Protein AF-A0A257QSP5-F1 (afdb_monomer_lite)

Radius of gyration: 45.33 Å; chains: 1; bounding box: 111×50×135 Å

Foldseek 3Di:
DDDDPPDPDDDDDDDDDDDDDDDDDDDDDPDDPPPPPPVNVVVVVVVVVVCVVPPPPDDDDDDDDDDDDDDDDDDDDDPPVVVVVVVVVVVVVVVVVVVVVVVVVVVVVVVVVVVVVVVVVVVVVVVVCCLQQVPDDPVQVVLQVVLQVVLQVLQVLQVGHQDDDDRSDGSQNSLLVSLLVLQCLDPVRVPPDLVVDDDVRSVVVSVNSSVSSNVSSLDLVSHDQLDWHWDWDADPNDTDTDIRHDPCNVCVVVDDDPDDDDDPPPPPDD

Structure (mmCIF, N/CA/C/O backbone):
data_AF-A0A257QSP5-F1
#
_entry.id   AF-A0A257QSP5-F1
#
loop_
_atom_site.group_PDB
_atom_site.id
_atom_site.type_symbol
_atom_site.label_atom_id
_atom_site.label_alt_id
_atom_site.label_comp_id
_atom_site.label_asym_id
_atom_site.label_entity_id
_atom_site.label_seq_id
_atom_site.pdbx_PDB_ins_code
_atom_site.Cartn_x
_atom_site.Cartn_y
_atom_site.Cartn_z
_atom_site.occupancy
_atom_site.B_iso_or_equiv
_atom_site.auth_seq_id
_atom_site.auth_comp_id
_atom_site.auth_asym_id
_atom_site.auth_atom_id
_atom_site.pdbx_PDB_model_num
ATOM 1 N N . MET A 1 1 ? -55.173 1.501 -3.322 1.00 44.84 1 MET A N 1
ATOM 2 C CA . MET A 1 1 ? -55.398 1.593 -4.779 1.00 44.84 1 MET A CA 1
ATOM 3 C C . MET A 1 1 ? -54.564 2.748 -5.291 1.00 44.84 1 MET A C 1
ATOM 5 O O . MET A 1 1 ? -54.748 3.829 -4.753 1.00 44.84 1 MET A O 1
ATOM 9 N N . SER A 1 2 ? -53.662 2.445 -6.238 1.00 45.94 2 SER A N 1
ATOM 10 C CA . SER A 1 2 ? -52.684 3.314 -6.931 1.00 45.94 2 SER A CA 1
ATOM 11 C C . SER A 1 2 ? -51.755 4.103 -6.000 1.00 45.94 2 SER A C 1
ATOM 13 O O . SER A 1 2 ? -52.211 4.913 -5.215 1.00 45.94 2 SER A O 1
ATOM 15 N N . GLU A 1 3 ? -50.437 3.922 -5.988 1.00 44.62 3 GLU A N 1
ATOM 16 C CA . GLU A 1 3 ? -49.542 4.062 -7.141 1.00 44.62 3 GLU A CA 1
ATOM 17 C C . GLU A 1 3 ? -48.138 3.552 -6.746 1.00 44.62 3 GLU A C 1
ATOM 19 O O . GLU A 1 3 ? -47.169 4.297 -6.722 1.00 44.62 3 GLU A O 1
ATOM 24 N N . VAL A 1 4 ? -48.039 2.285 -6.325 1.00 46.19 4 VAL A N 1
ATOM 25 C CA . VAL A 1 4 ? -46.748 1.634 -5.987 1.00 46.19 4 VAL A CA 1
ATOM 26 C C . VAL A 1 4 ? -46.655 0.207 -6.556 1.00 46.19 4 VAL A C 1
ATOM 28 O O . VAL A 1 4 ? -45.689 -0.507 -6.326 1.00 46.19 4 VAL A O 1
ATOM 31 N N . ASP A 1 5 ? -47.641 -0.195 -7.360 1.00 44.16 5 ASP A N 1
ATOM 32 C CA . ASP A 1 5 ? -47.861 -1.582 -7.805 1.00 44.16 5 ASP A CA 1
ATOM 33 C C . ASP A 1 5 ? -47.503 -1.791 -9.292 1.00 44.16 5 ASP A C 1
ATOM 35 O O . ASP A 1 5 ? -48.174 -2.513 -10.024 1.00 44.16 5 ASP A O 1
ATOM 39 N N . LYS A 1 6 ? -46.479 -1.080 -9.787 1.00 49.75 6 LYS A N 1
ATOM 40 C CA . LYS A 1 6 ? -46.056 -1.142 -11.203 1.00 49.75 6 LYS A CA 1
ATOM 41 C C . LYS A 1 6 ? -44.546 -1.225 -11.445 1.00 49.75 6 LYS A C 1
ATOM 43 O O . LYS A 1 6 ? -44.097 -0.922 -12.545 1.00 49.75 6 LYS A O 1
ATOM 48 N N . MET A 1 7 ? -43.745 -1.643 -10.466 1.00 39.72 7 MET A N 1
ATOM 49 C CA . MET A 1 7 ? -42.286 -1.714 -10.666 1.00 39.72 7 MET A CA 1
ATOM 50 C C . MET A 1 7 ? -41.586 -2.916 -10.018 1.00 39.72 7 MET A C 1
ATOM 52 O O . MET A 1 7 ? -40.376 -2.890 -9.820 1.00 39.72 7 MET A O 1
ATOM 56 N N . LEU A 1 8 ? -42.326 -3.990 -9.740 1.00 41.03 8 LEU A N 1
ATOM 57 C CA . LEU A 1 8 ? -41.800 -5.246 -9.198 1.00 41.03 8 LEU A CA 1
ATOM 58 C C . LEU A 1 8 ? -42.355 -6.435 -9.994 1.00 41.03 8 LEU A C 1
ATOM 60 O O . LEU A 1 8 ? -43.099 -7.237 -9.463 1.00 41.03 8 LEU A O 1
ATOM 64 N N . ASP A 1 9 ? -41.995 -6.514 -11.276 1.00 41.94 9 ASP A N 1
ATOM 65 C CA . ASP A 1 9 ? -42.166 -7.705 -12.123 1.00 41.94 9 ASP A CA 1
ATOM 66 C C . ASP A 1 9 ? -41.053 -7.719 -13.184 1.00 41.94 9 ASP A C 1
ATOM 68 O O . ASP A 1 9 ? -41.279 -7.443 -14.361 1.00 41.94 9 ASP A O 1
ATOM 72 N N . ALA A 1 10 ? -39.811 -7.955 -12.757 1.00 39.19 10 ALA A N 1
ATOM 73 C CA . ALA A 1 10 ? -38.705 -8.246 -13.672 1.00 39.19 10 ALA A CA 1
ATOM 74 C C . ALA A 1 10 ? -37.530 -8.925 -12.951 1.00 39.19 10 ALA A C 1
ATOM 76 O O . ALA A 1 10 ? -36.398 -8.464 -13.038 1.00 39.19 10 ALA A O 1
ATOM 77 N N . GLU A 1 11 ? -37.777 -10.039 -12.264 1.00 40.28 11 GLU A N 1
ATOM 78 C CA . GLU A 1 11 ? -36.728 -11.037 -12.046 1.00 40.28 11 GLU A CA 1
ATOM 79 C C . GLU A 1 11 ? -37.284 -12.443 -12.299 1.00 40.28 11 GLU A C 1
ATOM 81 O O . GLU A 1 11 ? -38.390 -12.781 -11.888 1.00 40.28 11 GLU A O 1
ATOM 86 N N . THR A 1 12 ? -36.455 -13.266 -12.946 1.00 35.44 12 THR A N 1
ATOM 87 C CA . THR A 1 12 ? -36.498 -14.739 -13.023 1.00 35.44 12 THR A CA 1
ATOM 88 C C . THR A 1 12 ? -37.471 -15.431 -13.991 1.00 35.44 12 THR A C 1
ATOM 90 O O . THR A 1 12 ? -38.473 -16.003 -13.591 1.00 35.44 12 THR A O 1
ATOM 93 N N . THR A 1 13 ? -37.039 -15.560 -15.254 1.00 32.28 13 THR A N 1
ATOM 94 C CA . THR A 1 13 ? -37.154 -16.819 -16.028 1.00 32.28 13 THR A CA 1
ATOM 95 C C . THR A 1 13 ? -36.121 -16.830 -17.156 1.00 32.28 13 THR A C 1
ATOM 97 O O . THR A 1 13 ? -36.316 -16.151 -18.158 1.00 32.28 13 THR A O 1
ATOM 100 N N . ALA A 1 14 ? -35.031 -17.582 -16.984 1.00 34.91 14 ALA A N 1
ATOM 101 C CA . ALA A 1 14 ? -34.292 -18.280 -18.045 1.00 34.91 14 ALA A CA 1
ATOM 102 C C . ALA A 1 14 ? -33.160 -19.083 -17.386 1.00 34.91 14 ALA A C 1
ATOM 104 O O . ALA A 1 14 ? -32.023 -18.632 -17.263 1.00 34.91 14 ALA A O 1
ATOM 105 N N . ASP A 1 15 ? -33.541 -20.255 -16.891 1.00 29.50 15 ASP A N 1
ATOM 106 C CA . ASP A 1 15 ? -32.649 -21.334 -16.494 1.00 29.50 15 ASP A CA 1
ATOM 107 C C . ASP A 1 15 ? -32.291 -22.191 -17.728 1.00 29.50 15 ASP A C 1
ATOM 109 O O . ASP A 1 15 ? -33.066 -22.273 -18.679 1.00 29.50 15 ASP A O 1
ATOM 113 N N . SER A 1 16 ? -31.097 -22.780 -17.671 1.00 28.83 16 SER A N 1
ATOM 114 C CA . SER A 1 16 ? -30.618 -24.005 -18.331 1.00 28.83 16 SER A CA 1
ATOM 115 C C . SER A 1 16 ? -31.111 -24.409 -19.742 1.00 28.83 16 SER A C 1
ATOM 117 O O . SER A 1 16 ? -32.187 -24.965 -19.919 1.00 28.83 16 SER A O 1
ATOM 119 N N . ALA A 1 17 ? -30.214 -24.272 -20.731 1.00 30.75 17 ALA A N 1
ATOM 120 C CA . ALA A 1 17 ? -29.949 -25.168 -21.883 1.00 30.75 17 ALA A CA 1
ATOM 121 C C . ALA A 1 17 ? -29.012 -24.383 -22.833 1.00 30.75 17 ALA A C 1
ATOM 123 O O . ALA A 1 17 ? -29.297 -23.238 -23.148 1.00 30.75 17 ALA A O 1
ATOM 124 N N . VAL A 1 18 ? -27.839 -24.830 -23.278 1.00 34.69 18 VAL A N 1
ATOM 125 C CA . VAL A 1 18 ? -27.535 -26.028 -24.063 1.00 34.69 18 VAL A CA 1
ATOM 126 C C . VAL A 1 18 ? -26.015 -26.225 -23.990 1.00 34.69 18 VAL A C 1
ATOM 128 O O . VAL A 1 18 ? -25.252 -25.292 -24.239 1.00 34.69 18 VAL A O 1
ATOM 131 N N . GLY A 1 19 ? -25.583 -27.432 -23.631 1.00 27.97 19 GLY A N 1
ATOM 132 C CA . GLY A 1 19 ? -24.242 -27.911 -23.942 1.00 27.97 19 GLY A CA 1
ATOM 133 C C . GLY A 1 19 ? -24.179 -28.482 -25.359 1.00 27.97 19 GLY A C 1
ATOM 134 O O . GLY A 1 19 ? -25.204 -28.816 -25.941 1.00 27.97 19 GLY A O 1
ATOM 135 N N . ASP A 1 20 ? -22.950 -28.664 -25.830 1.00 29.05 20 ASP A N 1
ATOM 136 C CA . ASP A 1 20 ? -22.569 -29.519 -26.959 1.00 29.05 20 ASP A CA 1
ATOM 137 C C . ASP A 1 20 ? -22.914 -29.032 -28.382 1.00 29.05 20 ASP A C 1
ATOM 139 O O . ASP A 1 20 ? -23.986 -29.263 -28.933 1.00 29.05 20 ASP A O 1
ATOM 143 N N . ALA A 1 21 ? -21.915 -28.415 -29.014 1.00 34.47 21 ALA A N 1
ATOM 144 C CA . ALA A 1 21 ? -21.647 -28.500 -30.449 1.00 34.47 21 ALA A CA 1
ATOM 145 C C . ALA A 1 21 ? -20.133 -28.256 -30.597 1.00 34.47 21 ALA A C 1
ATOM 147 O O . ALA A 1 21 ? -19.648 -27.154 -30.358 1.00 34.47 21 ALA A O 1
ATOM 148 N N . ALA A 1 22 ? -19.318 -29.308 -30.626 1.00 30.19 22 ALA A N 1
ATOM 149 C CA . ALA A 1 22 ? -19.010 -30.099 -31.815 1.00 30.19 22 ALA A CA 1
ATOM 150 C C . ALA A 1 22 ? -18.284 -29.285 -32.899 1.00 30.19 22 ALA A C 1
ATOM 152 O O . ALA A 1 22 ? -18.667 -28.174 -33.250 1.00 30.19 22 ALA A O 1
ATOM 153 N N . CYS A 1 23 ? -17.201 -29.891 -33.384 1.00 28.64 23 CYS A N 1
ATOM 154 C CA . CYS A 1 23 ? -16.381 -29.465 -34.507 1.00 28.64 23 CYS A CA 1
ATOM 155 C C . CYS A 1 23 ? -17.191 -29.115 -35.769 1.00 28.64 23 CYS A C 1
ATOM 157 O O . CYS A 1 23 ? -18.263 -29.671 -35.999 1.00 28.64 23 CYS A O 1
ATOM 159 N N . ASP A 1 24 ? -16.524 -28.321 -36.615 1.00 33.47 24 ASP A N 1
ATOM 160 C CA . ASP A 1 24 ? -16.719 -28.125 -38.061 1.00 33.47 24 ASP A CA 1
ATOM 161 C C . ASP A 1 24 ? -17.785 -27.113 -38.537 1.00 33.47 24 ASP A C 1
ATOM 163 O O . ASP A 1 24 ? -18.845 -26.993 -37.926 1.00 33.47 24 ASP A O 1
ATOM 167 N N . PRO A 1 25 ? -17.510 -26.340 -39.621 1.00 37.09 25 PRO A N 1
ATOM 168 C CA . PRO A 1 25 ? -16.732 -26.771 -40.784 1.00 37.09 25 PRO A CA 1
ATOM 169 C C . PRO A 1 25 ? -15.553 -25.868 -41.194 1.00 37.09 25 PRO A C 1
ATOM 171 O O . PRO A 1 25 ? -15.628 -24.639 -41.262 1.00 37.09 25 PRO A O 1
ATOM 174 N N . MET A 1 26 ? -14.461 -26.546 -41.546 1.00 41.31 26 MET A N 1
ATOM 175 C CA . MET A 1 26 ? -13.526 -26.173 -42.611 1.00 41.31 26 MET A CA 1
ATOM 176 C C . MET A 1 26 ? -14.281 -25.562 -43.824 1.00 41.31 26 MET A C 1
ATOM 178 O O . MET A 1 26 ? -15.358 -26.031 -44.162 1.00 41.31 26 MET A O 1
ATOM 182 N N . GLU A 1 27 ? -13.699 -24.549 -44.482 1.00 47.50 27 GLU A N 1
ATOM 183 C CA . GLU A 1 27 ? -14.221 -23.780 -45.643 1.00 47.50 27 GLU A CA 1
ATOM 184 C C . GLU A 1 27 ? -15.057 -22.518 -45.348 1.00 47.50 27 GLU A C 1
ATOM 186 O O . GLU A 1 27 ? -16.286 -22.520 -45.370 1.00 47.50 27 GLU A O 1
ATOM 191 N N . LYS A 1 28 ? -14.351 -21.384 -45.199 1.00 38.53 28 LYS A N 1
ATOM 192 C CA . LYS A 1 28 ? -14.534 -20.148 -46.007 1.00 38.53 28 LYS A CA 1
ATOM 193 C C . LYS A 1 28 ? -13.658 -19.006 -45.474 1.00 38.53 28 LYS A C 1
ATOM 195 O O . LYS A 1 28 ? -14.127 -18.061 -44.848 1.00 38.53 28 LYS A O 1
ATOM 200 N N . ARG A 1 29 ? -12.358 -19.092 -45.757 1.00 34.66 29 ARG A N 1
ATOM 201 C CA . ARG A 1 29 ? -11.447 -17.941 -45.908 1.00 34.66 29 ARG A CA 1
ATOM 202 C C . ARG A 1 29 ? -10.483 -18.241 -47.058 1.00 34.66 29 ARG A C 1
ATOM 204 O O . ARG A 1 29 ? -9.279 -18.303 -46.870 1.00 34.66 29 ARG A O 1
ATOM 211 N N . ALA A 1 30 ? -11.044 -18.497 -48.236 1.00 42.34 30 ALA A N 1
ATOM 212 C CA . ALA A 1 30 ? -10.323 -18.406 -49.498 1.00 42.34 30 ALA A CA 1
ATOM 213 C C . ALA A 1 30 ? -10.685 -17.042 -50.094 1.00 42.34 30 ALA A C 1
ATOM 215 O O . ALA A 1 30 ? -11.730 -16.907 -50.715 1.00 42.34 30 ALA A O 1
ATOM 216 N N . ASP A 1 31 ? -9.919 -16.029 -49.694 1.00 43.72 31 ASP A N 1
ATOM 217 C CA . ASP A 1 31 ? -9.685 -14.765 -50.408 1.00 43.72 31 ASP A CA 1
ATOM 218 C C . ASP A 1 31 ? -8.789 -13.899 -49.511 1.00 43.72 31 ASP A C 1
ATOM 220 O O . ASP A 1 31 ? -9.173 -12.880 -48.936 1.00 43.72 31 ASP A O 1
ATOM 224 N N . GLN A 1 32 ? -7.563 -14.374 -49.318 1.00 37.81 32 GLN A N 1
ATOM 225 C CA . GLN A 1 32 ? -6.435 -13.495 -49.065 1.00 37.81 32 GLN A CA 1
ATOM 226 C C . GLN A 1 32 ? -5.506 -13.748 -50.238 1.00 37.81 32 GLN A C 1
ATOM 228 O O . GLN A 1 32 ? -4.968 -14.843 -50.356 1.00 37.81 32 GLN A O 1
ATOM 233 N N . ASN A 1 33 ? -5.403 -12.769 -51.140 1.00 45.12 33 ASN A N 1
ATOM 234 C CA . ASN A 1 33 ? -4.337 -12.719 -52.128 1.00 45.12 33 ASN A CA 1
ATOM 235 C C . ASN A 1 33 ? -3.027 -13.026 -51.401 1.00 45.12 33 ASN A C 1
ATOM 237 O O . ASN A 1 33 ? -2.560 -12.221 -50.592 1.00 45.12 33 ASN A O 1
ATOM 241 N N . GLU A 1 34 ? -2.468 -14.203 -51.668 1.00 49.66 34 GLU A N 1
ATOM 242 C CA . GLU A 1 34 ? -1.106 -14.571 -51.311 1.00 49.66 34 GLU A CA 1
ATOM 243 C C . GLU A 1 34 ? -0.169 -13.736 -52.189 1.00 49.66 34 GLU A C 1
ATOM 245 O O . GLU A 1 34 ? 0.445 -14.208 -53.143 1.00 49.66 34 GLU A O 1
ATOM 250 N N . GLU A 1 35 ? -0.101 -12.437 -51.897 1.00 56.19 35 GLU A N 1
ATOM 251 C CA . GLU A 1 35 ? 1.002 -11.605 -52.341 1.00 56.19 35 GLU A CA 1
ATOM 252 C C . GLU A 1 35 ? 2.244 -12.146 -51.641 1.00 56.19 35 GLU A C 1
ATOM 254 O O . GLU A 1 35 ? 2.475 -11.918 -50.450 1.00 56.19 35 GLU A O 1
ATOM 259 N N . MET A 1 36 ? 3.017 -12.927 -52.396 1.00 50.56 36 MET A N 1
ATOM 260 C CA . MET A 1 36 ? 4.375 -13.313 -52.044 1.00 50.56 36 MET A CA 1
ATOM 261 C C . MET A 1 36 ? 5.075 -12.083 -51.454 1.00 50.56 36 MET A C 1
ATOM 263 O O . MET A 1 36 ? 5.133 -11.039 -52.113 1.00 50.56 36 MET A O 1
ATOM 267 N N . PRO A 1 37 ? 5.564 -12.146 -50.202 1.00 69.56 37 PRO A N 1
ATOM 268 C CA . PRO A 1 37 ? 6.117 -10.971 -49.557 1.00 69.56 37 PRO A CA 1
ATOM 269 C C . PRO A 1 37 ? 7.282 -10.455 -50.405 1.00 69.56 37 PRO A C 1
ATOM 271 O O . PRO A 1 37 ? 8.070 -11.243 -50.917 1.00 69.56 37 PRO A O 1
ATOM 274 N N . VAL A 1 38 ? 7.396 -9.135 -50.561 1.00 68.75 38 VAL A N 1
ATOM 275 C CA . VAL A 1 38 ? 8.302 -8.465 -51.524 1.00 68.75 38 VAL A CA 1
ATOM 276 C C . VAL A 1 38 ? 9.754 -8.980 -51.469 1.00 68.75 38 VAL A C 1
ATOM 278 O O . VAL A 1 38 ? 10.466 -8.971 -52.470 1.00 68.75 38 VAL A O 1
ATOM 281 N N . TRP A 1 39 ? 10.196 -9.483 -50.312 1.00 72.94 39 TRP A N 1
ATOM 282 C CA . TRP A 1 39 ? 11.516 -10.091 -50.139 1.00 72.94 39 TRP A CA 1
ATOM 283 C C . TRP A 1 39 ? 11.664 -11.483 -50.795 1.00 72.94 39 TRP A C 1
ATOM 285 O O . TRP A 1 39 ? 12.754 -11.809 -51.259 1.00 72.94 39 TRP A O 1
ATOM 295 N N . ALA A 1 40 ? 10.595 -12.280 -50.877 1.00 63.69 40 ALA A N 1
ATOM 296 C CA . ALA A 1 40 ? 10.559 -13.571 -51.570 1.00 63.69 40 ALA A CA 1
ATOM 297 C C . ALA A 1 40 ? 10.542 -13.390 -53.098 1.00 63.69 40 ALA A C 1
ATOM 299 O O . ALA A 1 40 ? 11.243 -14.100 -53.818 1.00 63.69 40 ALA A O 1
ATOM 300 N N . ASP A 1 41 ? 9.829 -12.373 -53.587 1.00 67.31 41 ASP A N 1
ATOM 301 C CA . ASP A 1 41 ? 9.785 -12.027 -55.012 1.00 67.31 41 ASP A CA 1
ATOM 302 C C . ASP A 1 41 ? 11.141 -11.489 -55.516 1.00 67.31 41 ASP A C 1
ATOM 304 O O . ASP A 1 41 ? 11.612 -11.817 -56.609 1.00 67.31 41 ASP A O 1
ATOM 308 N N . ALA A 1 42 ? 11.842 -10.731 -54.666 1.00 69.88 42 ALA A N 1
ATOM 309 C CA . ALA A 1 42 ? 13.215 -10.295 -54.919 1.00 69.88 42 ALA A CA 1
ATOM 310 C C . ALA A 1 42 ? 14.232 -11.456 -54.916 1.00 69.88 42 ALA A C 1
ATOM 312 O O . ALA A 1 42 ? 15.257 -11.377 -55.596 1.00 69.88 42 ALA A O 1
ATOM 313 N N . MET A 1 43 ? 13.966 -12.535 -54.171 1.00 65.38 43 MET A N 1
ATOM 314 C CA . MET A 1 43 ? 14.836 -13.712 -54.111 1.00 65.38 43 MET A CA 1
ATOM 315 C C . MET A 1 43 ? 14.685 -14.604 -55.350 1.00 65.38 43 MET A C 1
ATOM 317 O O . MET A 1 43 ? 15.699 -15.012 -55.915 1.00 65.38 43 MET A O 1
ATOM 321 N N . MET A 1 44 ? 13.457 -14.837 -55.827 1.00 74.81 44 MET A N 1
ATOM 322 C CA . MET A 1 44 ? 13.223 -15.601 -57.064 1.00 74.81 44 MET A CA 1
ATOM 323 C C . MET A 1 44 ? 13.816 -14.901 -58.292 1.00 74.81 44 MET A C 1
ATOM 325 O O . MET A 1 44 ? 14.540 -15.530 -59.055 1.00 74.81 44 MET A O 1
ATOM 329 N N . LYS A 1 45 ? 13.667 -13.573 -58.410 1.00 75.88 45 LYS A N 1
ATOM 330 C CA . LYS A 1 45 ? 14.292 -12.801 -59.503 1.00 75.88 45 LYS A CA 1
ATOM 331 C C . LYS A 1 45 ? 15.822 -12.886 -59.521 1.00 75.88 45 LYS A C 1
ATOM 333 O O . LYS A 1 45 ? 16.430 -12.816 -60.587 1.00 75.88 45 LYS A O 1
ATOM 338 N N . ARG A 1 46 ? 16.463 -13.038 -58.355 1.00 73.31 46 ARG A N 1
ATOM 339 C CA . ARG A 1 46 ? 17.918 -13.242 -58.261 1.00 73.31 46 ARG A CA 1
ATOM 340 C C . ARG A 1 46 ? 18.336 -14.656 -58.665 1.00 73.31 46 ARG A C 1
ATOM 342 O O . ARG A 1 46 ? 19.402 -14.795 -59.260 1.00 73.31 46 ARG A O 1
ATOM 349 N N . MET A 1 47 ? 17.519 -15.674 -58.382 1.00 71.50 47 MET A N 1
ATOM 350 C CA . MET A 1 47 ? 17.766 -17.035 -58.871 1.00 71.50 47 MET A CA 1
ATOM 351 C C . MET A 1 47 ? 17.570 -17.143 -60.384 1.00 71.50 47 MET A C 1
ATOM 353 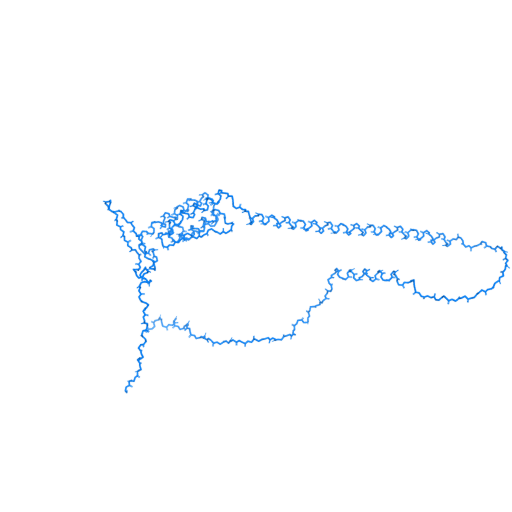O O . MET A 1 47 ? 18.466 -17.655 -61.046 1.00 71.50 47 MET A O 1
ATOM 357 N N . ASP A 1 48 ? 16.501 -16.568 -60.941 1.00 69.12 48 ASP A N 1
ATOM 358 C CA . ASP A 1 48 ? 16.257 -16.577 -62.393 1.00 69.12 48 ASP A CA 1
ATOM 359 C C . ASP A 1 48 ? 17.392 -15.886 -63.168 1.00 69.12 48 ASP A C 1
ATOM 361 O O . ASP A 1 48 ? 17.877 -16.382 -64.186 1.00 69.12 48 ASP A O 1
ATOM 365 N N . ALA A 1 49 ? 17.890 -14.755 -62.655 1.00 68.50 49 ALA A N 1
ATOM 366 C CA . ALA A 1 49 ? 19.019 -14.044 -63.256 1.00 68.50 49 ALA A CA 1
ATOM 367 C C . ALA A 1 49 ? 20.350 -14.812 -63.148 1.00 68.50 49 ALA A C 1
ATOM 369 O O . ALA A 1 49 ? 21.253 -14.596 -63.961 1.00 68.50 49 ALA A O 1
ATOM 370 N N . MET A 1 50 ? 20.489 -15.689 -62.150 1.00 62.44 50 MET A N 1
ATOM 371 C CA . MET A 1 50 ? 21.654 -16.556 -61.987 1.00 62.44 50 MET A CA 1
ATOM 372 C C . MET A 1 50 ? 21.562 -17.778 -62.911 1.00 62.44 50 MET A C 1
ATOM 374 O O . MET A 1 50 ? 22.538 -18.095 -63.585 1.00 62.44 50 MET A O 1
ATOM 378 N N . GLU A 1 51 ? 20.395 -18.413 -63.024 1.00 51.31 51 GLU A N 1
ATOM 379 C CA . GLU A 1 51 ? 20.165 -19.576 -63.892 1.00 51.31 51 GLU A CA 1
ATOM 380 C C . GLU A 1 51 ? 20.340 -19.228 -65.380 1.00 51.31 51 GLU A C 1
ATOM 382 O O . GLU A 1 51 ? 21.029 -19.942 -66.114 1.00 51.31 51 GLU A O 1
ATOM 387 N N . ALA A 1 52 ? 19.881 -18.043 -65.797 1.00 65.06 52 ALA A N 1
ATOM 388 C CA . ALA A 1 52 ? 20.122 -17.514 -67.141 1.00 65.06 52 ALA A CA 1
ATOM 389 C C . ALA A 1 52 ? 21.617 -17.300 -67.469 1.00 65.06 52 ALA A C 1
ATOM 391 O O . ALA A 1 52 ? 21.995 -17.282 -68.639 1.00 65.06 52 ALA A O 1
ATOM 392 N N . ARG A 1 53 ? 22.490 -17.151 -66.461 1.00 56.28 53 ARG A N 1
ATOM 393 C CA . ARG A 1 53 ? 23.942 -16.972 -66.656 1.00 56.28 53 ARG A CA 1
ATOM 394 C C . ARG A 1 53 ? 24.729 -18.282 -66.698 1.00 56.28 53 ARG A C 1
ATOM 396 O O . ARG A 1 53 ? 25.848 -18.277 -67.207 1.00 56.28 53 ARG A O 1
ATOM 403 N N . PHE A 1 54 ? 24.167 -19.385 -66.207 1.00 46.25 54 PHE A N 1
ATOM 404 C CA . PHE A 1 54 ? 24.818 -20.702 -66.206 1.00 46.25 54 PHE A CA 1
ATOM 405 C C . PHE A 1 54 ? 24.259 -21.673 -67.267 1.00 46.25 54 PHE A C 1
ATOM 407 O O . PHE A 1 54 ? 24.896 -22.690 -67.534 1.00 46.25 54 PHE A O 1
ATOM 414 N N . GLY A 1 55 ? 23.127 -21.355 -67.910 1.00 46.38 55 GLY A N 1
ATOM 415 C CA . GLY A 1 55 ? 22.453 -22.230 -68.882 1.00 46.38 55 GLY A CA 1
ATOM 416 C C . GLY A 1 55 ? 22.961 -22.217 -70.337 1.00 46.38 55 GLY A C 1
ATOM 417 O O . GLY A 1 55 ? 22.581 -23.101 -71.095 1.00 46.38 55 GLY A O 1
ATOM 418 N N . ASP A 1 56 ? 23.824 -21.278 -70.750 1.00 44.22 56 ASP A N 1
ATOM 419 C CA . ASP A 1 56 ? 24.163 -21.055 -72.180 1.00 44.22 56 ASP A CA 1
ATOM 420 C C . ASP A 1 56 ? 25.528 -21.633 -72.636 1.00 44.22 56 ASP A C 1
ATOM 422 O O . ASP A 1 56 ? 26.064 -21.291 -73.686 1.00 44.22 56 ASP A O 1
ATOM 426 N N . LYS A 1 57 ? 26.145 -22.531 -71.854 1.00 39.16 57 LYS A N 1
ATOM 427 C CA . LYS A 1 57 ? 27.397 -23.222 -72.243 1.00 39.16 57 LYS A CA 1
ATOM 428 C C . LYS A 1 57 ? 27.323 -24.731 -72.047 1.00 39.16 57 LYS A C 1
ATOM 430 O O . LYS A 1 57 ? 28.144 -25.328 -71.356 1.00 39.16 57 LYS A O 1
ATOM 435 N N . GLY A 1 58 ? 26.353 -25.364 -72.691 1.00 39.84 58 GLY A N 1
ATOM 436 C CA . GLY A 1 58 ? 26.279 -26.817 -72.708 1.00 39.84 58 GLY A CA 1
ATOM 437 C C . GLY A 1 58 ? 25.231 -27.337 -73.672 1.00 39.84 58 GLY A C 1
ATOM 438 O O . GLY A 1 58 ? 24.132 -27.631 -73.225 1.00 39.84 58 GLY A O 1
ATOM 439 N N . ASN A 1 59 ? 25.589 -27.449 -74.961 1.00 34.25 59 ASN A N 1
ATOM 440 C CA . ASN A 1 59 ? 25.290 -28.586 -75.854 1.00 34.25 59 ASN A CA 1
ATOM 441 C C . ASN A 1 59 ? 25.258 -28.169 -77.345 1.00 34.25 59 ASN A C 1
ATOM 443 O O . ASN A 1 59 ? 24.224 -27.739 -77.847 1.00 34.25 59 ASN A O 1
ATOM 447 N N . ALA A 1 60 ? 26.372 -28.358 -78.063 1.00 29.84 60 ALA A N 1
ATOM 448 C CA . ALA A 1 60 ? 26.384 -28.562 -79.516 1.00 29.84 60 ALA A CA 1
ATOM 449 C C . ALA A 1 60 ? 27.664 -29.330 -79.923 1.00 29.84 60 ALA A C 1
ATOM 451 O O . ALA A 1 60 ? 28.775 -28.859 -79.692 1.00 29.84 60 ALA A O 1
ATOM 452 N N . ALA A 1 61 ? 27.450 -30.540 -80.454 1.00 27.91 61 ALA A N 1
ATOM 453 C CA . ALA A 1 61 ? 28.349 -31.559 -81.025 1.00 27.91 61 ALA A CA 1
ATOM 454 C C . ALA A 1 61 ? 29.651 -31.041 -81.680 1.00 27.91 61 ALA A C 1
ATOM 456 O O . ALA A 1 61 ? 29.649 -29.993 -82.310 1.00 27.91 61 ALA A O 1
ATOM 457 N N . ALA A 1 62 ? 30.825 -31.678 -81.566 1.00 31.61 62 ALA A N 1
ATOM 458 C CA . ALA A 1 62 ? 31.194 -33.067 -81.892 1.00 31.61 62 ALA A CA 1
ATOM 459 C C . ALA A 1 62 ? 30.888 -33.510 -83.340 1.00 31.61 62 ALA A C 1
ATOM 461 O O . ALA A 1 62 ? 29.960 -34.277 -83.545 1.00 31.61 62 ALA A O 1
ATOM 462 N N . GLU A 1 63 ? 31.711 -33.102 -84.315 1.00 28.41 63 GLU A N 1
ATOM 463 C CA . GLU A 1 63 ? 32.110 -33.938 -85.467 1.00 28.41 63 GLU A CA 1
ATOM 464 C C . GLU A 1 63 ? 33.283 -33.294 -86.234 1.00 28.41 63 GLU A C 1
ATOM 466 O O . GLU A 1 63 ? 33.273 -32.102 -86.534 1.00 28.41 63 GLU A O 1
ATOM 471 N N . ALA A 1 64 ? 34.316 -34.088 -86.526 1.00 29.34 64 ALA A N 1
ATOM 472 C CA . ALA A 1 64 ? 35.426 -33.750 -87.423 1.00 29.34 64 ALA A CA 1
ATOM 473 C C . ALA A 1 64 ? 35.182 -34.408 -88.795 1.00 29.34 64 ALA A C 1
ATOM 475 O O . ALA A 1 64 ? 34.518 -35.445 -88.851 1.00 29.34 64 ALA A O 1
ATOM 476 N N . PRO A 1 65 ? 35.782 -33.898 -89.887 1.00 35.88 65 PRO A N 1
ATOM 477 C CA . PRO A 1 65 ? 36.990 -34.584 -90.354 1.00 35.88 65 PRO A CA 1
ATOM 478 C C . PRO A 1 65 ? 38.096 -33.667 -90.911 1.00 35.88 65 PRO A C 1
ATOM 480 O O . PRO A 1 65 ? 37.875 -32.557 -91.383 1.00 35.88 65 PRO A O 1
ATOM 483 N N . ALA A 1 66 ? 39.317 -34.202 -90.860 1.00 29.89 66 ALA A N 1
ATOM 484 C CA . ALA A 1 66 ? 40.537 -33.675 -91.463 1.00 29.89 66 ALA A CA 1
ATOM 485 C C . ALA A 1 66 ? 40.556 -33.819 -93.002 1.00 29.89 66 ALA A C 1
ATOM 487 O O . ALA A 1 66 ? 39.934 -34.745 -93.516 1.00 29.89 66 ALA A O 1
ATOM 488 N N . VAL A 1 67 ? 41.330 -32.970 -93.710 1.00 27.34 67 VAL A N 1
ATOM 489 C CA . VAL A 1 67 ? 42.501 -33.319 -94.571 1.00 27.34 67 VAL A CA 1
ATOM 490 C C . VAL A 1 67 ? 42.981 -32.099 -95.411 1.00 27.34 67 VAL A C 1
ATOM 492 O O . VAL A 1 67 ? 42.235 -31.570 -96.222 1.00 27.34 67 VAL A O 1
ATOM 495 N N . ALA A 1 68 ? 44.258 -31.730 -95.195 1.00 28.25 68 ALA A N 1
ATOM 496 C CA . ALA A 1 68 ? 45.314 -31.145 -96.060 1.00 28.25 68 ALA A CA 1
ATOM 497 C C . ALA A 1 68 ? 45.052 -30.026 -97.107 1.00 28.25 68 ALA A C 1
ATOM 499 O O . ALA A 1 68 ? 44.329 -30.240 -98.072 1.00 28.25 68 ALA A O 1
ATOM 500 N N . ALA A 1 69 ? 45.839 -28.933 -97.039 1.00 27.81 69 ALA A N 1
ATOM 501 C CA . ALA A 1 69 ? 46.918 -28.594 -98.000 1.00 27.81 69 ALA A CA 1
ATOM 502 C C . ALA A 1 69 ? 47.536 -27.192 -97.741 1.00 27.81 69 ALA A C 1
ATOM 504 O O . ALA A 1 69 ? 46.825 -26.223 -97.493 1.00 27.81 69 ALA A O 1
ATOM 505 N N . ASP A 1 70 ? 48.869 -27.121 -97.824 1.00 24.11 70 ASP A N 1
ATOM 506 C CA . ASP A 1 70 ? 49.747 -25.938 -97.787 1.00 24.11 70 ASP A CA 1
ATOM 507 C C . ASP A 1 70 ? 49.452 -24.883 -98.874 1.00 24.11 70 ASP A C 1
ATOM 509 O O . ASP A 1 70 ? 49.249 -25.244 -100.033 1.00 24.11 70 ASP A O 1
ATOM 513 N N . ALA A 1 71 ? 49.575 -23.592 -98.532 1.00 28.38 71 ALA A N 1
ATOM 514 C CA . ALA A 1 71 ? 50.553 -22.642 -99.107 1.00 28.38 71 ALA A CA 1
ATOM 515 C C . ALA A 1 71 ? 50.254 -21.181 -98.672 1.00 28.38 71 ALA A C 1
ATOM 517 O O . ALA A 1 71 ? 49.096 -20.845 -98.426 1.00 28.38 71 ALA A O 1
ATOM 518 N N . PRO A 1 72 ? 51.269 -20.295 -98.560 1.00 45.25 72 PRO A N 1
ATOM 519 C CA . PRO A 1 72 ? 51.178 -19.075 -97.762 1.00 45.25 72 PRO A CA 1
ATOM 520 C C . PRO A 1 72 ? 50.996 -17.771 -98.569 1.00 45.25 72 PRO A C 1
ATOM 522 O O . PRO A 1 72 ? 51.232 -17.710 -99.772 1.00 45.25 72 PRO A O 1
ATOM 525 N N . VAL A 1 73 ? 50.751 -16.707 -97.791 1.00 27.69 73 VAL A N 1
ATOM 526 C CA . VAL A 1 73 ? 50.985 -15.264 -98.020 1.00 27.69 73 VAL A CA 1
ATOM 527 C C . VAL A 1 73 ? 49.846 -14.403 -98.618 1.00 27.69 73 VAL A C 1
ATOM 529 O O . VAL A 1 73 ? 49.362 -14.631 -99.718 1.00 27.69 73 VAL A O 1
ATOM 532 N N . MET A 1 74 ? 49.599 -13.299 -97.889 1.00 27.06 74 MET A N 1
ATOM 533 C CA . MET A 1 74 ? 48.974 -12.009 -98.240 1.00 27.06 74 MET A CA 1
ATOM 534 C C . MET A 1 74 ? 47.440 -11.934 -98.267 1.00 27.06 74 MET A C 1
ATOM 536 O O . MET A 1 74 ? 46.815 -12.281 -99.256 1.00 27.06 74 MET A O 1
ATOM 540 N N . SER A 1 75 ? 46.845 -11.268 -97.274 1.00 31.11 75 SER A N 1
ATOM 541 C CA . SER A 1 75 ? 46.588 -9.821 -97.367 1.00 31.11 75 SER A CA 1
ATOM 542 C C . SER A 1 75 ? 45.978 -9.297 -96.068 1.00 31.11 75 SER A C 1
ATOM 544 O O . SER A 1 75 ? 45.079 -9.908 -95.502 1.00 31.11 75 SER A O 1
ATOM 546 N N . ALA A 1 76 ? 46.495 -8.160 -95.615 1.00 39.72 76 ALA A N 1
ATOM 547 C CA . ALA A 1 76 ? 45.956 -7.356 -94.535 1.00 39.72 76 ALA A CA 1
ATOM 548 C C . ALA A 1 76 ? 44.497 -6.965 -94.806 1.00 39.72 76 ALA A C 1
ATOM 550 O O . ALA A 1 76 ? 44.270 -6.301 -95.810 1.00 39.72 76 ALA A O 1
ATOM 551 N N . ASP A 1 77 ? 43.572 -7.373 -93.929 1.00 33.12 77 ASP A N 1
ATOM 552 C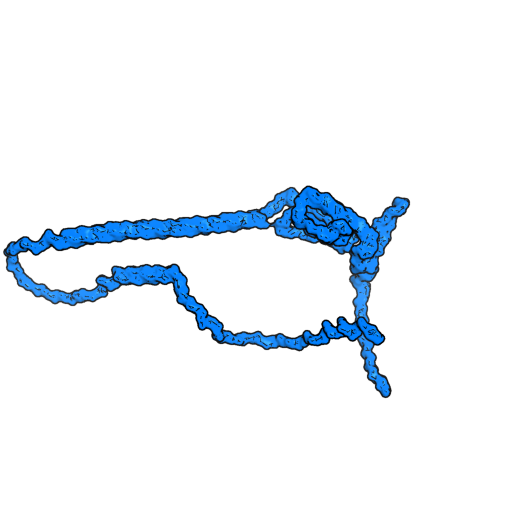 CA . ASP A 1 77 ? 42.385 -6.600 -93.514 1.00 33.12 77 ASP A CA 1
ATOM 553 C C . ASP A 1 77 ? 41.606 -7.376 -92.425 1.00 33.12 77 ASP A C 1
ATOM 555 O O . ASP A 1 77 ? 40.680 -8.123 -92.726 1.00 33.12 77 ASP A O 1
ATOM 559 N N . ALA A 1 78 ? 42.033 -7.317 -91.156 1.00 39.47 78 ALA A N 1
ATOM 560 C CA . ALA A 1 78 ? 41.274 -7.909 -90.033 1.00 39.47 78 ALA A CA 1
ATOM 561 C C . ALA A 1 78 ? 41.697 -7.368 -88.651 1.00 39.47 78 ALA A C 1
ATOM 563 O O . ALA A 1 78 ? 41.657 -8.087 -87.657 1.00 39.47 78 ALA A O 1
ATOM 564 N N . THR A 1 79 ? 42.158 -6.120 -88.555 1.00 42.66 79 THR A N 1
ATOM 565 C CA . THR A 1 79 ? 42.720 -5.577 -87.301 1.00 42.66 79 THR A CA 1
ATOM 566 C C . THR A 1 79 ? 42.029 -4.303 -86.833 1.00 42.66 79 THR A C 1
ATOM 568 O O . THR A 1 79 ? 42.691 -3.383 -86.367 1.00 42.66 79 THR A O 1
ATOM 571 N N . GLU A 1 80 ? 40.699 -4.253 -86.919 1.00 41.38 80 GLU A N 1
ATOM 572 C CA . GLU A 1 80 ? 39.906 -3.224 -86.223 1.00 41.38 80 GLU A CA 1
ATOM 573 C C . GLU A 1 80 ? 38.726 -3.787 -85.401 1.00 41.38 80 GLU A C 1
ATOM 575 O O . GLU A 1 80 ? 38.277 -3.122 -84.468 1.00 41.38 80 GLU A O 1
ATOM 580 N N . GLU A 1 81 ? 38.272 -5.031 -85.621 1.00 42.69 81 GLU A N 1
ATOM 581 C CA . GLU A 1 81 ? 37.181 -5.619 -84.814 1.00 42.69 81 GLU A CA 1
ATOM 582 C C . GLU A 1 81 ? 37.643 -6.355 -83.541 1.00 42.69 81 GLU A C 1
ATOM 584 O O . GLU A 1 81 ? 36.938 -6.310 -82.530 1.00 42.69 81 GLU A O 1
ATOM 589 N N . GLU A 1 82 ? 38.837 -6.957 -83.505 1.00 42.69 82 GLU A N 1
ATOM 590 C CA . GLU A 1 82 ? 39.302 -7.692 -82.310 1.00 42.69 82 GLU A CA 1
ATOM 591 C C . GLU A 1 82 ? 39.820 -6.775 -81.186 1.00 42.69 82 GLU A C 1
ATOM 593 O O . GLU A 1 82 ? 39.646 -7.081 -80.004 1.00 42.69 82 GLU A O 1
ATOM 598 N N . HIS A 1 83 ? 40.370 -5.600 -81.519 1.00 43.59 83 HIS A N 1
ATOM 599 C CA . HIS A 1 83 ? 40.776 -4.609 -80.512 1.00 43.59 83 HIS A CA 1
ATOM 600 C C . HIS A 1 83 ? 39.559 -3.912 -79.875 1.00 43.59 83 HIS A C 1
ATOM 602 O O . HIS A 1 83 ? 39.573 -3.578 -78.693 1.00 43.59 83 HIS A O 1
ATOM 608 N N . ASN A 1 84 ? 38.459 -3.775 -80.625 1.00 48.25 84 ASN A N 1
ATOM 609 C CA . ASN A 1 84 ? 37.204 -3.201 -80.136 1.00 48.25 84 ASN A CA 1
ATOM 610 C C . ASN A 1 84 ? 36.400 -4.207 -79.284 1.00 48.25 84 ASN A C 1
ATOM 612 O O . ASN A 1 84 ? 35.708 -3.825 -78.341 1.00 48.25 84 ASN A O 1
ATOM 616 N N . ALA A 1 85 ? 36.515 -5.510 -79.562 1.00 48.53 85 ALA A N 1
ATOM 617 C CA . ALA A 1 85 ? 35.913 -6.563 -78.742 1.00 48.53 85 ALA A CA 1
ATOM 618 C C . ALA A 1 85 ? 36.634 -6.750 -77.391 1.00 48.53 85 ALA A C 1
ATOM 620 O O . ALA A 1 85 ? 35.972 -6.898 -76.362 1.00 48.53 85 ALA A O 1
ATOM 621 N N . GLY A 1 86 ? 37.972 -6.687 -77.369 1.00 51.28 86 GLY A N 1
ATOM 622 C CA . GLY A 1 86 ? 38.774 -6.780 -76.142 1.00 51.28 86 GLY A CA 1
ATOM 623 C C . GLY A 1 86 ? 38.609 -5.577 -75.205 1.00 51.28 86 GLY A C 1
ATOM 624 O O . GLY A 1 86 ? 38.472 -5.753 -73.995 1.00 51.28 86 GLY A O 1
ATOM 625 N N . GLU A 1 87 ? 38.535 -4.362 -75.753 1.00 50.78 87 GLU A N 1
ATOM 626 C CA . GLU A 1 87 ? 38.341 -3.128 -74.979 1.00 50.78 87 GLU A CA 1
ATOM 627 C C . GLU A 1 87 ? 36.907 -3.009 -74.428 1.00 50.78 87 GLU A C 1
ATOM 629 O O . GLU A 1 87 ? 36.708 -2.620 -73.276 1.00 50.78 87 GLU A O 1
ATOM 634 N N . ARG A 1 88 ? 35.896 -3.471 -75.183 1.00 52.19 88 ARG A N 1
ATOM 635 C CA . ARG A 1 88 ? 34.513 -3.608 -74.684 1.00 52.19 88 ARG A CA 1
ATOM 636 C C . ARG A 1 88 ? 34.367 -4.706 -73.630 1.00 52.19 88 ARG A C 1
ATOM 638 O O . ARG A 1 88 ? 33.580 -4.536 -72.703 1.00 52.19 88 ARG A O 1
ATOM 645 N N . ALA A 1 89 ? 35.113 -5.808 -73.729 1.00 57.50 89 ALA A N 1
ATOM 646 C CA . ALA A 1 89 ? 35.108 -6.870 -72.721 1.00 57.50 89 ALA A CA 1
ATOM 647 C C . ALA A 1 89 ? 35.825 -6.453 -71.424 1.00 57.50 89 ALA A C 1
ATOM 649 O O . ALA A 1 89 ? 35.337 -6.767 -70.339 1.00 57.50 89 ALA A O 1
ATOM 650 N N . ALA A 1 90 ? 36.931 -5.706 -71.522 1.00 57.81 90 ALA A N 1
ATOM 651 C CA . ALA A 1 90 ? 37.639 -5.143 -70.372 1.00 57.81 90 ALA A CA 1
ATOM 652 C C . ALA A 1 90 ? 36.821 -4.039 -69.677 1.00 57.81 90 ALA A C 1
ATOM 654 O O . ALA A 1 90 ? 36.661 -4.077 -68.458 1.00 57.81 90 ALA A O 1
ATOM 655 N N . GLY A 1 91 ? 36.204 -3.129 -70.441 1.00 59.34 91 GLY A N 1
ATOM 656 C CA . GLY A 1 91 ? 35.285 -2.121 -69.902 1.00 59.34 91 GLY A CA 1
ATOM 657 C C . GLY A 1 91 ? 34.037 -2.739 -69.262 1.00 59.34 91 GLY A C 1
ATOM 658 O O . GLY A 1 91 ? 33.639 -2.342 -68.171 1.00 59.34 91 GLY A O 1
ATOM 659 N N . ALA A 1 92 ? 33.458 -3.780 -69.873 1.00 60.41 92 ALA A N 1
ATOM 660 C CA . ALA A 1 92 ? 32.326 -4.507 -69.295 1.00 60.41 92 ALA A CA 1
ATOM 661 C C . ALA A 1 92 ? 32.702 -5.334 -68.053 1.00 60.41 92 ALA A C 1
ATOM 663 O O . ALA A 1 92 ? 31.834 -5.595 -67.220 1.00 60.41 92 ALA A O 1
ATOM 664 N N . ALA A 1 93 ? 33.959 -5.768 -67.919 1.00 64.44 93 ALA A N 1
ATOM 665 C CA . ALA A 1 93 ? 34.454 -6.428 -66.716 1.00 64.44 93 ALA A CA 1
ATOM 666 C C . ALA A 1 93 ? 34.652 -5.421 -65.573 1.00 64.44 93 ALA A C 1
ATOM 668 O O . ALA A 1 93 ? 34.159 -5.671 -64.479 1.00 64.44 93 ALA A O 1
ATOM 669 N N . GLU A 1 94 ? 35.271 -4.262 -65.826 1.00 65.06 94 GLU A N 1
ATOM 670 C CA . GLU A 1 94 ? 35.441 -3.203 -64.817 1.00 65.06 94 GLU A CA 1
ATOM 671 C C . GLU A 1 94 ? 34.110 -2.583 -64.358 1.00 65.06 94 GLU A C 1
ATOM 673 O O . GLU A 1 94 ? 33.954 -2.274 -63.175 1.00 65.06 94 GLU A O 1
ATOM 678 N N . GLU A 1 95 ? 33.136 -2.427 -65.258 1.00 65.38 95 GLU A N 1
ATOM 679 C CA . GLU A 1 95 ? 31.784 -1.951 -64.931 1.00 65.38 95 GLU A CA 1
ATOM 680 C C . GLU A 1 95 ? 31.060 -2.944 -64.002 1.00 65.38 95 GLU A C 1
ATOM 682 O O . GLU A 1 95 ? 30.503 -2.552 -62.976 1.00 65.38 95 GLU A O 1
ATOM 687 N N . LYS A 1 96 ? 31.127 -4.250 -64.303 1.00 67.56 96 LYS A N 1
ATOM 688 C CA . LYS A 1 96 ? 30.554 -5.310 -63.452 1.00 67.56 96 LYS A CA 1
ATOM 689 C C . LYS A 1 96 ? 31.213 -5.352 -62.074 1.00 67.56 96 LYS A C 1
ATOM 691 O O . LYS A 1 96 ? 30.515 -5.450 -61.071 1.00 67.56 96 LYS A O 1
ATOM 696 N N . ASP A 1 97 ? 32.532 -5.195 -62.022 1.00 69.56 97 ASP A N 1
ATOM 697 C CA . ASP A 1 97 ? 33.310 -5.177 -60.781 1.00 69.56 97 ASP A CA 1
ATOM 698 C C . ASP A 1 97 ? 32.999 -3.947 -59.903 1.00 69.56 97 ASP A C 1
ATOM 700 O O . ASP A 1 97 ? 33.159 -3.981 -58.678 1.00 69.56 97 ASP A O 1
ATOM 704 N N . LYS A 1 98 ? 32.572 -2.830 -60.506 1.00 73.81 98 LYS A N 1
ATOM 705 C CA . LYS A 1 98 ? 32.088 -1.646 -59.778 1.00 73.81 98 LYS A CA 1
ATOM 706 C C . LYS A 1 98 ? 30.673 -1.858 -59.250 1.00 73.81 98 LYS A C 1
ATOM 708 O O . LYS A 1 98 ? 30.450 -1.605 -58.069 1.00 73.81 98 LYS A O 1
ATOM 713 N N . ILE A 1 99 ? 29.772 -2.391 -60.075 1.00 71.94 99 ILE A N 1
ATOM 714 C CA . ILE A 1 99 ? 28.386 -2.693 -59.689 1.00 71.94 99 ILE A CA 1
ATOM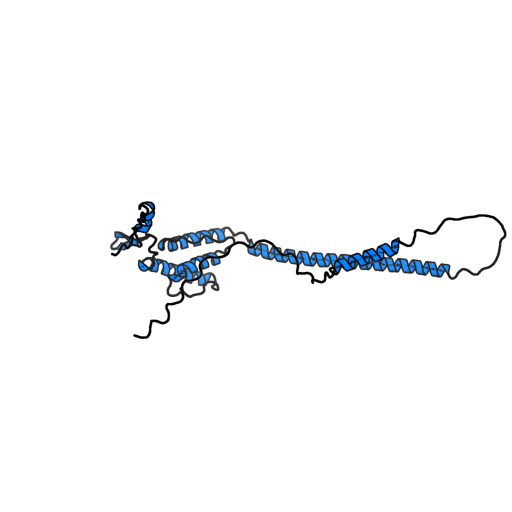 715 C C . ILE A 1 99 ? 28.352 -3.703 -58.532 1.00 71.94 99 ILE A C 1
ATOM 717 O O . ILE A 1 99 ? 27.708 -3.449 -57.519 1.00 71.94 99 ILE A O 1
ATOM 721 N N . GLU A 1 100 ? 29.123 -4.794 -58.601 1.00 72.56 100 GLU A N 1
ATOM 722 C CA . GLU A 1 100 ? 29.176 -5.792 -57.520 1.00 72.56 100 GLU A CA 1
ATOM 723 C C . GLU A 1 100 ? 29.739 -5.218 -56.207 1.00 72.56 100 GLU A C 1
ATOM 725 O O . GLU A 1 100 ? 29.272 -5.563 -55.119 1.00 72.56 100 GLU A O 1
ATOM 730 N N . ARG A 1 101 ? 30.707 -4.291 -56.278 1.00 72.31 101 ARG A N 1
ATOM 731 C CA . ARG A 1 101 ? 31.219 -3.583 -55.090 1.00 72.31 101 ARG A CA 1
ATOM 732 C C . ARG A 1 101 ? 30.208 -2.594 -54.514 1.00 72.31 101 ARG A C 1
ATOM 734 O O . ARG A 1 101 ? 30.202 -2.399 -53.298 1.00 72.31 101 ARG A O 1
ATOM 741 N N . GLU A 1 102 ? 29.397 -1.946 -55.343 1.00 75.25 102 GLU A N 1
ATOM 742 C CA . GLU A 1 102 ? 28.338 -1.036 -54.895 1.00 75.25 102 GLU A CA 1
ATOM 743 C C . GLU A 1 102 ? 27.165 -1.797 -54.270 1.00 75.25 102 GLU A C 1
ATOM 745 O O . GLU A 1 102 ? 26.733 -1.440 -53.174 1.00 75.25 102 GLU A O 1
ATOM 750 N N . ASP A 1 103 ? 26.742 -2.910 -54.869 1.00 74.88 103 ASP A N 1
ATOM 751 C CA . ASP A 1 103 ? 25.707 -3.789 -54.317 1.00 74.88 103 ASP A CA 1
ATOM 752 C C . ASP A 1 103 ? 26.146 -4.433 -52.992 1.00 74.88 103 ASP A C 1
ATOM 754 O O . ASP A 1 103 ? 25.367 -4.500 -52.036 1.00 74.88 103 ASP A O 1
ATOM 758 N N . ALA A 1 104 ? 27.415 -4.848 -52.883 1.00 77.50 104 ALA A N 1
ATOM 759 C CA . ALA A 1 104 ? 27.976 -5.362 -51.634 1.00 77.50 104 ALA A CA 1
ATOM 760 C C . ALA A 1 104 ? 27.999 -4.296 -50.522 1.00 77.50 104 ALA A C 1
ATOM 762 O O . ALA A 1 104 ? 27.714 -4.608 -49.363 1.00 77.50 104 ALA A O 1
ATOM 763 N N . LYS A 1 105 ? 28.290 -3.032 -50.861 1.00 83.56 105 LYS A N 1
ATOM 764 C CA . LYS A 1 105 ? 28.220 -1.906 -49.914 1.00 83.56 105 LYS A CA 1
ATOM 765 C C . LYS A 1 105 ? 26.782 -1.593 -49.516 1.00 83.56 105 LYS A C 1
ATOM 767 O O . LYS A 1 105 ? 26.518 -1.465 -48.328 1.00 83.56 105 LYS A O 1
ATOM 772 N N . ALA A 1 106 ? 25.848 -1.557 -50.465 1.00 80.81 106 ALA A N 1
ATOM 773 C CA . ALA A 1 106 ? 24.432 -1.332 -50.183 1.00 80.81 106 ALA A CA 1
ATOM 774 C C . ALA A 1 106 ? 23.850 -2.426 -49.272 1.00 80.81 106 ALA A C 1
ATOM 776 O O . ALA A 1 106 ? 23.079 -2.131 -48.358 1.00 80.81 106 ALA A O 1
ATOM 777 N N . TYR A 1 107 ? 24.259 -3.684 -49.464 1.00 80.88 107 TYR A N 1
ATOM 778 C CA . TYR A 1 107 ? 23.875 -4.784 -48.582 1.00 80.88 107 TYR A CA 1
ATOM 779 C C . TYR A 1 107 ? 24.501 -4.657 -47.186 1.00 80.88 107 TYR A C 1
ATOM 781 O O . TYR A 1 107 ? 23.813 -4.859 -46.185 1.00 80.88 107 TYR A O 1
ATOM 789 N N . ALA A 1 108 ? 25.780 -4.281 -47.098 1.00 85.50 108 ALA A N 1
ATOM 790 C CA . ALA A 1 108 ? 26.448 -4.030 -45.822 1.00 85.50 108 ALA A CA 1
ATOM 791 C C . ALA A 1 108 ? 25.818 -2.849 -45.060 1.00 85.50 108 ALA A C 1
ATOM 793 O O . ALA A 1 108 ? 25.603 -2.945 -43.852 1.00 85.50 108 ALA A O 1
ATOM 794 N N . ASP A 1 109 ? 25.452 -1.776 -45.760 1.00 86.50 109 ASP A N 1
ATOM 795 C CA . ASP A 1 109 ? 24.780 -0.609 -45.190 1.00 86.50 109 ASP A CA 1
ATOM 796 C C . ASP A 1 109 ? 23.350 -0.942 -44.748 1.00 86.50 109 ASP A C 1
ATOM 798 O O . ASP A 1 109 ? 22.931 -0.537 -43.661 1.00 86.50 109 ASP A O 1
ATOM 802 N N . ALA A 1 110 ? 22.614 -1.745 -45.524 1.00 85.81 110 ALA A N 1
ATOM 803 C CA . ALA A 1 110 ? 21.295 -2.246 -45.139 1.00 85.81 110 ALA A CA 1
ATOM 804 C C . ALA A 1 110 ? 21.369 -3.168 -43.908 1.00 85.81 110 ALA A C 1
ATOM 806 O O . ALA A 1 110 ? 20.563 -3.033 -42.983 1.00 85.81 110 ALA A O 1
ATOM 807 N N . ALA A 1 111 ? 22.365 -4.056 -43.847 1.00 87.25 111 ALA A N 1
ATOM 808 C CA . ALA A 1 111 ? 22.612 -4.912 -42.689 1.00 87.25 111 ALA A CA 1
ATOM 809 C C . ALA A 1 111 ? 23.003 -4.088 -41.450 1.00 87.25 111 ALA A C 1
ATOM 811 O O . ALA A 1 111 ? 22.458 -4.306 -40.367 1.00 87.25 111 ALA A O 1
ATOM 812 N N . ALA A 1 112 ? 23.872 -3.085 -41.603 1.00 88.81 112 ALA A N 1
ATOM 813 C CA . ALA A 1 112 ? 24.257 -2.179 -40.524 1.00 88.81 112 ALA A CA 1
ATOM 814 C C . ALA A 1 112 ? 23.075 -1.323 -40.040 1.00 88.81 112 ALA A C 1
ATOM 816 O O . ALA A 1 112 ? 22.919 -1.104 -38.836 1.00 88.81 112 ALA A O 1
ATOM 817 N N . ALA A 1 113 ? 22.205 -0.867 -40.946 1.00 87.88 113 ALA A N 1
ATOM 818 C CA . ALA A 1 113 ? 20.977 -0.161 -40.598 1.00 87.88 113 ALA A CA 1
ATOM 819 C C . ALA A 1 113 ? 20.017 -1.069 -39.815 1.00 87.88 113 ALA A C 1
ATOM 821 O O . ALA A 1 113 ? 19.527 -0.677 -38.753 1.00 87.88 113 ALA A O 1
ATOM 822 N N . MET A 1 114 ? 19.812 -2.309 -40.268 1.00 88.19 114 MET A N 1
ATOM 823 C CA . MET A 1 114 ? 19.007 -3.299 -39.550 1.00 88.19 114 MET A CA 1
ATOM 824 C C . MET A 1 114 ? 19.583 -3.568 -38.156 1.00 88.19 114 MET A C 1
ATOM 826 O O . MET A 1 114 ? 18.850 -3.515 -37.169 1.00 88.19 114 MET A O 1
ATOM 830 N N . GLN A 1 115 ? 20.900 -3.732 -38.043 1.00 91.38 115 GLN A N 1
ATOM 831 C CA . GLN A 1 115 ? 21.573 -3.968 -36.770 1.00 91.38 115 GLN A CA 1
ATOM 832 C C . GLN A 1 115 ? 21.455 -2.772 -35.817 1.00 91.38 115 GLN A C 1
ATOM 834 O O . GLN A 1 115 ? 21.166 -2.967 -34.638 1.00 91.38 115 GLN A O 1
ATOM 839 N N . ARG A 1 116 ? 21.557 -1.532 -36.317 1.00 92.44 116 ARG A N 1
ATOM 840 C CA . ARG A 1 116 ? 21.297 -0.317 -35.522 1.00 92.44 116 ARG A CA 1
ATOM 841 C C . ARG A 1 116 ? 19.853 -0.246 -35.037 1.00 92.44 116 ARG A C 1
ATOM 843 O O . ARG A 1 116 ? 19.623 0.062 -33.872 1.00 92.44 116 ARG A O 1
ATOM 850 N N . THR A 1 117 ? 18.876 -0.552 -35.894 1.00 93.12 117 THR A N 1
ATOM 851 C CA . THR A 1 117 ? 17.461 -0.544 -35.478 1.00 93.12 117 THR A CA 1
ATOM 852 C C . THR A 1 117 ? 17.164 -1.630 -34.446 1.00 93.12 117 THR A C 1
ATOM 854 O O . THR A 1 117 ? 16.423 -1.382 -33.496 1.00 93.12 117 THR A O 1
ATOM 857 N N . MET A 1 118 ? 17.767 -2.813 -34.583 1.00 90.75 118 MET A N 1
ATOM 858 C CA . MET A 1 118 ? 17.650 -3.887 -33.599 1.00 90.75 118 MET A CA 1
ATOM 859 C C . MET A 1 118 ? 18.300 -3.503 -32.273 1.00 90.75 118 MET A C 1
ATOM 861 O O . MET A 1 118 ? 17.664 -3.645 -31.236 1.00 90.75 118 MET A O 1
ATOM 865 N N . GLN A 1 119 ? 19.513 -2.950 -32.295 1.00 94.25 119 GLN A N 1
ATOM 866 C CA . GLN A 1 119 ? 20.192 -2.475 -31.088 1.00 94.25 119 GLN A CA 1
ATOM 867 C C . GLN A 1 119 ? 19.412 -1.352 -30.397 1.00 94.25 119 GLN A C 1
ATOM 869 O O . GLN A 1 119 ? 19.280 -1.372 -29.178 1.00 94.25 119 GLN A O 1
ATOM 874 N N . ALA A 1 120 ? 18.822 -0.421 -31.152 1.00 93.69 120 ALA A N 1
ATOM 875 C CA . ALA A 1 120 ? 17.970 0.625 -30.590 1.00 93.69 120 ALA A CA 1
ATOM 876 C C . ALA A 1 120 ? 16.717 0.046 -29.910 1.00 93.69 120 ALA A C 1
ATOM 878 O O . ALA A 1 120 ? 16.338 0.494 -28.829 1.00 93.69 120 ALA A O 1
ATOM 879 N N . LYS A 1 121 ? 16.095 -0.979 -30.507 1.00 93.44 121 LYS A N 1
ATOM 880 C CA . LYS A 1 121 ? 14.968 -1.697 -29.893 1.00 93.44 121 LYS A CA 1
ATOM 881 C C . LYS A 1 121 ? 15.395 -2.455 -28.638 1.00 93.44 121 LYS A C 1
ATOM 883 O O . LYS A 1 121 ? 14.689 -2.378 -27.640 1.00 93.44 121 LYS A O 1
ATOM 888 N N . ILE A 1 122 ? 16.538 -3.142 -28.669 1.00 93.94 122 ILE A N 1
ATOM 889 C CA . ILE A 1 122 ? 17.088 -3.850 -27.504 1.00 93.94 122 ILE A CA 1
ATOM 890 C C . ILE A 1 122 ? 17.356 -2.856 -26.374 1.00 93.94 122 ILE A C 1
ATOM 892 O O . ILE A 1 122 ? 16.843 -3.056 -25.283 1.00 93.94 122 ILE A O 1
ATOM 896 N N . ALA A 1 123 ? 18.031 -1.738 -26.644 1.00 93.38 123 ALA A N 1
ATOM 897 C CA . ALA A 1 123 ? 18.300 -0.711 -25.639 1.00 93.38 123 ALA A CA 1
ATOM 898 C C . ALA A 1 123 ? 17.007 -0.103 -25.060 1.00 93.38 123 ALA A C 1
ATOM 900 O O . ALA A 1 123 ? 16.905 0.131 -23.855 1.00 93.38 123 ALA A O 1
ATOM 901 N N . ALA A 1 124 ? 15.988 0.121 -25.897 1.00 92.56 124 ALA A N 1
ATOM 902 C CA . ALA A 1 124 ? 14.683 0.589 -25.434 1.00 92.56 124 ALA A CA 1
ATOM 903 C C . ALA A 1 124 ? 13.979 -0.447 -24.539 1.00 92.56 124 ALA A C 1
ATOM 905 O O . ALA A 1 124 ? 13.402 -0.080 -23.513 1.00 92.56 124 ALA A O 1
ATOM 906 N N . LEU A 1 125 ? 14.045 -1.733 -24.896 1.00 90.06 125 LEU A N 1
ATOM 907 C CA . LEU A 1 125 ? 13.492 -2.826 -24.095 1.00 90.06 125 LEU A CA 1
ATOM 908 C C . LEU A 1 125 ? 14.260 -3.009 -22.783 1.00 90.06 125 LEU A C 1
ATOM 910 O O . LEU A 1 125 ? 13.639 -3.126 -21.732 1.00 90.06 125 LEU A O 1
ATOM 914 N N . GLU A 1 126 ? 15.589 -2.958 -22.807 1.00 88.50 126 GLU A N 1
ATOM 915 C CA . GLU A 1 126 ? 16.434 -3.014 -21.612 1.00 88.50 126 GLU A CA 1
ATOM 916 C C . GLU A 1 126 ? 16.112 -1.862 -20.655 1.00 88.50 126 GLU A C 1
ATOM 918 O O . GLU A 1 126 ? 15.937 -2.089 -19.457 1.00 88.50 126 GLU A O 1
ATOM 923 N N . ALA A 1 127 ? 15.926 -0.638 -21.159 1.00 85.88 127 ALA A N 1
ATOM 924 C CA . ALA A 1 127 ? 15.509 0.497 -20.336 1.00 85.88 127 ALA A CA 1
ATOM 925 C C . ALA A 1 127 ? 14.132 0.270 -19.681 1.00 85.88 127 ALA A C 1
ATOM 927 O O . ALA A 1 127 ? 13.937 0.602 -18.507 1.00 85.88 127 ALA A O 1
ATOM 928 N N . GLN A 1 128 ? 13.183 -0.336 -20.404 1.00 84.00 128 GLN A N 1
ATOM 929 C CA . GLN A 1 128 ? 11.872 -0.695 -19.853 1.00 84.00 128 GLN A CA 1
ATOM 930 C C . GLN A 1 128 ? 11.973 -1.799 -18.793 1.00 84.00 128 GLN A C 1
ATOM 932 O O . GLN A 1 128 ? 11.385 -1.663 -17.719 1.00 84.00 128 GLN A O 1
ATOM 937 N N . ILE A 1 129 ? 12.758 -2.849 -19.051 1.00 82.69 129 ILE A N 1
ATOM 938 C CA . ILE A 1 129 ? 12.998 -3.948 -18.106 1.00 82.69 129 ILE A CA 1
ATOM 939 C C . ILE A 1 129 ? 13.652 -3.411 -16.835 1.00 82.69 129 ILE A C 1
ATOM 941 O O . ILE A 1 129 ? 13.197 -3.714 -15.738 1.00 82.69 129 ILE A O 1
ATOM 945 N N . THR A 1 130 ? 14.667 -2.557 -16.962 1.00 78.69 130 THR A N 1
ATOM 946 C CA . THR A 1 130 ? 15.376 -1.990 -15.806 1.00 78.69 130 THR A CA 1
ATOM 947 C C . THR A 1 130 ? 14.443 -1.145 -14.938 1.00 78.69 130 THR A C 1
ATOM 949 O O . THR A 1 130 ? 14.539 -1.168 -13.713 1.00 78.69 130 THR A O 1
ATOM 952 N N . LYS A 1 131 ? 13.493 -0.430 -15.552 1.00 74.12 131 LYS A N 1
ATOM 953 C CA . LYS A 1 131 ? 12.470 0.333 -14.828 1.00 74.12 131 LYS A CA 1
ATOM 954 C C . LYS A 1 131 ? 11.446 -0.571 -14.133 1.00 74.12 131 LYS A C 1
ATOM 956 O O . LYS A 1 131 ? 11.008 -0.235 -13.038 1.00 74.12 131 LYS A O 1
ATOM 961 N N . ALA A 1 132 ? 11.067 -1.687 -14.755 1.00 69.81 132 ALA A N 1
ATOM 962 C CA . ALA A 1 132 ? 10.069 -2.614 -14.221 1.00 69.81 132 ALA A CA 1
ATOM 963 C C . ALA A 1 132 ? 10.628 -3.571 -13.152 1.00 69.81 132 ALA A C 1
ATOM 965 O O . ALA A 1 132 ? 9.924 -3.923 -12.212 1.00 69.81 132 ALA A O 1
ATOM 966 N N . VAL A 1 133 ? 11.890 -3.984 -13.287 1.00 68.88 133 VAL A N 1
ATOM 967 C CA . VAL A 1 133 ? 12.530 -5.042 -12.483 1.00 68.88 133 VAL A CA 1
ATOM 968 C C . VAL A 1 133 ? 13.574 -4.465 -11.525 1.00 68.88 133 VAL A C 1
ATOM 970 O O . VAL A 1 133 ? 14.356 -5.213 -10.944 1.00 68.88 133 VAL A O 1
ATOM 973 N N . LYS A 1 134 ? 13.614 -3.139 -11.323 1.00 72.62 134 LYS A N 1
ATOM 974 C CA . LYS A 1 134 ? 14.559 -2.522 -10.384 1.00 72.62 134 LYS A CA 1
ATOM 975 C C . LYS A 1 134 ? 14.440 -3.222 -9.019 1.00 72.62 134 LYS A C 1
ATOM 977 O O . LYS A 1 134 ? 13.388 -3.115 -8.384 1.00 72.62 134 LYS A O 1
ATOM 982 N N . PRO A 1 135 ? 15.482 -3.939 -8.558 1.00 71.44 135 PRO A N 1
ATOM 983 C CA . PRO A 1 135 ? 15.412 -4.631 -7.286 1.00 71.44 135 PRO A CA 1
ATOM 984 C C . PRO A 1 135 ? 15.283 -3.586 -6.183 1.00 71.44 135 PRO A C 1
ATOM 986 O O . PRO A 1 135 ? 16.039 -2.611 -6.159 1.00 71.44 135 PRO A O 1
ATOM 989 N N . LEU A 1 136 ? 14.328 -3.791 -5.274 1.00 77.19 136 LEU A N 1
ATOM 990 C CA . LEU A 1 136 ? 14.160 -2.892 -4.141 1.00 77.19 136 LEU A CA 1
ATOM 991 C C . LEU A 1 136 ? 15.454 -2.843 -3.328 1.00 77.19 136 LEU A C 1
ATOM 993 O O . LEU A 1 136 ? 16.004 -3.879 -2.916 1.00 77.19 136 LEU A O 1
ATOM 997 N N . THR A 1 137 ? 15.903 -1.624 -3.061 1.00 86.31 137 THR A N 1
ATOM 998 C CA . THR A 1 137 ? 16.998 -1.356 -2.133 1.00 86.31 137 THR A CA 1
ATOM 999 C C . THR A 1 137 ? 16.638 -1.855 -0.729 1.00 86.31 137 THR A C 1
ATOM 1001 O O . THR A 1 137 ? 15.472 -2.113 -0.412 1.00 86.31 137 THR A O 1
ATOM 1004 N N . TYR A 1 138 ? 17.643 -2.032 0.131 1.00 86.56 138 TYR A N 1
ATOM 1005 C CA . TYR A 1 138 ? 17.408 -2.443 1.519 1.00 86.56 138 TYR A CA 1
ATOM 1006 C C . TYR A 1 138 ? 16.522 -1.441 2.273 1.00 86.56 138 TYR A C 1
ATOM 1008 O O . TYR A 1 138 ? 15.614 -1.860 2.989 1.00 86.56 138 TYR A O 1
ATOM 1016 N N . GLU A 1 139 ? 16.723 -0.143 2.041 1.00 90.12 139 GLU A N 1
ATOM 1017 C CA . GLU A 1 139 ? 15.914 0.928 2.636 1.00 90.12 139 GLU A CA 1
ATOM 1018 C C . GLU A 1 139 ? 14.447 0.854 2.202 1.00 90.12 139 GLU A C 1
ATOM 1020 O O . GLU A 1 139 ? 13.547 0.915 3.036 1.00 90.12 139 GLU A O 1
ATOM 1025 N N . GLU A 1 140 ? 14.178 0.638 0.911 1.00 89.94 140 GLU A N 1
ATOM 1026 C CA . GLU A 1 140 ? 12.804 0.493 0.413 1.00 89.94 140 GLU A CA 1
ATOM 1027 C C . GLU A 1 140 ? 12.120 -0.756 0.992 1.00 89.94 140 GLU A C 1
ATOM 1029 O O . GLU A 1 140 ? 10.947 -0.705 1.364 1.00 89.94 140 GLU A O 1
ATOM 1034 N N . ARG A 1 141 ? 12.853 -1.870 1.138 1.00 89.19 141 ARG A N 1
ATOM 1035 C CA . ARG A 1 141 ? 12.346 -3.089 1.794 1.00 89.19 141 ARG A CA 1
ATOM 1036 C C . ARG A 1 141 ? 11.999 -2.853 3.263 1.00 89.19 141 ARG A C 1
ATOM 1038 O O . ARG A 1 141 ? 10.955 -3.318 3.731 1.00 89.19 141 ARG A O 1
ATOM 1045 N N . ASN A 1 142 ? 12.846 -2.119 3.979 1.00 93.38 142 ASN A N 1
ATOM 1046 C CA . ASN A 1 142 ? 12.589 -1.754 5.366 1.00 93.38 142 ASN A CA 1
ATOM 1047 C C . ASN A 1 142 ? 11.368 -0.825 5.472 1.00 93.38 142 ASN A C 1
ATOM 1049 O O . ASN A 1 142 ? 10.475 -1.067 6.281 1.00 93.38 142 ASN A O 1
ATOM 1053 N N . ALA A 1 143 ? 11.261 0.170 4.586 1.00 93.06 143 ALA A N 1
ATOM 1054 C CA . ALA A 1 143 ? 10.126 1.088 4.532 1.00 93.06 143 ALA A CA 1
ATOM 1055 C C . ALA A 1 143 ? 8.794 0.371 4.246 1.00 93.06 143 ALA A C 1
ATOM 1057 O O . ALA A 1 143 ? 7.794 0.671 4.896 1.00 93.06 143 ALA A O 1
ATOM 1058 N N . LEU A 1 144 ? 8.771 -0.608 3.331 1.00 93.62 144 LEU A N 1
ATOM 1059 C CA . LEU A 1 144 ? 7.588 -1.448 3.095 1.00 93.62 144 LEU A CA 1
ATOM 1060 C C . LEU A 1 144 ? 7.196 -2.244 4.342 1.00 93.62 144 LEU A C 1
ATOM 1062 O O . LEU A 1 144 ? 6.021 -2.291 4.705 1.00 93.62 144 LEU A O 1
ATOM 1066 N N . SER A 1 145 ? 8.181 -2.846 5.008 1.00 93.44 145 SER A N 1
ATOM 1067 C CA . SER A 1 145 ? 7.958 -3.651 6.214 1.00 93.44 145 SER A CA 1
ATOM 1068 C C . SER A 1 145 ? 7.427 -2.798 7.371 1.00 93.44 145 SER A C 1
ATOM 1070 O O . SER A 1 145 ? 6.480 -3.194 8.056 1.00 93.44 145 SER A O 1
ATOM 1072 N N . ALA A 1 146 ? 7.975 -1.593 7.548 1.00 94.44 146 ALA A N 1
ATOM 1073 C CA . ALA A 1 146 ? 7.512 -0.621 8.533 1.00 94.44 146 ALA A CA 1
ATOM 1074 C C . ALA A 1 146 ? 6.089 -0.128 8.227 1.00 94.44 146 ALA A C 1
ATOM 1076 O O . ALA A 1 146 ? 5.227 -0.156 9.106 1.00 94.44 146 ALA A O 1
ATOM 1077 N N . ALA A 1 147 ? 5.813 0.248 6.972 1.00 95.06 147 ALA A N 1
ATOM 1078 C CA . ALA A 1 147 ? 4.485 0.679 6.536 1.00 95.06 147 ALA A CA 1
ATOM 1079 C C . ALA A 1 147 ? 3.436 -0.422 6.736 1.00 95.06 147 ALA A C 1
ATOM 1081 O O . ALA A 1 147 ? 2.343 -0.156 7.235 1.00 95.06 147 ALA A O 1
ATOM 1082 N N . ARG A 1 148 ? 3.785 -1.674 6.410 1.00 95.06 148 ARG A N 1
ATOM 1083 C CA . ARG A 1 148 ? 2.919 -2.831 6.641 1.00 95.06 148 ARG A CA 1
ATOM 1084 C C . ARG A 1 148 ? 2.621 -3.011 8.123 1.00 95.06 148 ARG A C 1
ATOM 1086 O O . ARG A 1 148 ? 1.458 -3.141 8.474 1.00 95.06 148 ARG A O 1
ATOM 1093 N N . SER A 1 149 ? 3.647 -3.016 8.971 1.00 95.12 149 SER A N 1
ATOM 1094 C CA . SER A 1 149 ? 3.486 -3.245 10.413 1.00 95.12 149 SER A CA 1
ATOM 1095 C C . SER A 1 149 ? 2.599 -2.178 11.056 1.00 95.12 149 SER A C 1
ATOM 1097 O O . SER A 1 149 ? 1.725 -2.489 11.861 1.00 95.12 149 SER A O 1
ATOM 1099 N N . TYR A 1 150 ? 2.787 -0.918 10.656 1.00 94.38 150 TYR A N 1
ATOM 1100 C CA . TYR A 1 150 ? 1.963 0.193 11.120 1.00 94.38 150 TYR A CA 1
ATOM 1101 C C . TYR A 1 150 ? 0.506 0.072 10.653 1.00 94.38 150 TYR A C 1
ATOM 1103 O O . TYR A 1 150 ? -0.413 0.188 11.464 1.00 94.38 150 TYR A O 1
ATOM 1111 N N . ALA A 1 151 ? 0.281 -0.208 9.366 1.00 95.88 151 ALA A N 1
ATOM 1112 C CA . ALA A 1 151 ? -1.068 -0.370 8.839 1.00 95.88 151 ALA A CA 1
ATOM 1113 C C . ALA A 1 151 ? -1.771 -1.601 9.421 1.00 95.88 151 ALA A C 1
ATOM 1115 O O . ALA A 1 151 ? -2.951 -1.518 9.745 1.00 95.88 151 ALA A O 1
ATOM 1116 N N . ASP A 1 152 ? -1.068 -2.717 9.618 1.00 95.81 152 ASP A N 1
ATOM 1117 C CA . ASP A 1 152 ? -1.657 -3.939 10.172 1.00 95.81 152 ASP A CA 1
ATOM 1118 C C . ASP A 1 152 ? -2.230 -3.693 11.573 1.00 95.81 152 ASP A C 1
ATOM 1120 O O . ASP A 1 152 ? -3.349 -4.107 11.857 1.00 95.81 152 ASP A O 1
ATOM 1124 N N . ALA A 1 153 ? -1.556 -2.888 12.401 1.00 93.25 153 ALA A N 1
ATOM 1125 C CA . ALA A 1 153 ? -2.079 -2.479 13.706 1.00 93.25 153 ALA A CA 1
ATOM 1126 C C . ALA A 1 153 ? -3.419 -1.712 13.627 1.00 93.25 153 ALA A C 1
ATOM 1128 O O . ALA A 1 153 ? -4.211 -1.747 14.571 1.00 93.25 153 ALA A O 1
ATOM 1129 N N . VAL A 1 154 ? -3.689 -1.012 12.520 1.00 93.94 154 VAL A N 1
ATOM 1130 C CA . VAL A 1 154 ? -4.968 -0.322 12.279 1.00 93.94 154 VAL A CA 1
ATOM 1131 C C . VAL A 1 154 ? -5.999 -1.278 11.680 1.00 93.94 154 VAL A C 1
ATOM 1133 O O . VAL A 1 154 ? -7.122 -1.341 12.175 1.00 93.94 154 VAL A O 1
ATOM 1136 N N . TYR A 1 155 ? -5.622 -2.060 10.667 1.00 94.00 155 TYR A N 1
ATOM 1137 C CA . TYR A 1 155 ? -6.500 -3.040 10.013 1.00 94.00 155 TYR A CA 1
ATOM 1138 C C . TYR A 1 155 ? -7.017 -4.096 10.996 1.00 94.00 155 TYR A C 1
ATOM 1140 O O . TYR A 1 155 ? -8.203 -4.438 10.964 1.00 94.00 155 TYR A O 1
ATOM 1148 N N . GLN A 1 156 ? -6.168 -4.539 11.929 1.00 90.94 156 GLN A N 1
ATOM 1149 C CA . GLN A 1 156 ? -6.542 -5.497 12.966 1.00 90.94 156 GLN A CA 1
ATOM 1150 C C . GLN A 1 156 ? -7.708 -4.999 13.821 1.00 90.94 156 GLN A C 1
ATOM 1152 O O . GLN A 1 156 ? -8.505 -5.811 14.271 1.00 90.94 156 GLN A O 1
ATOM 1157 N N . ARG A 1 157 ? -7.889 -3.683 13.997 1.00 88.94 157 ARG A N 1
ATOM 1158 C CA . ARG A 1 157 ? -9.034 -3.128 14.746 1.00 88.94 157 ARG A CA 1
ATOM 1159 C C . ARG A 1 157 ? -10.374 -3.414 14.071 1.00 88.94 157 ARG A C 1
ATOM 1161 O O . ARG A 1 157 ? -11.392 -3.494 14.745 1.00 88.94 157 ARG A O 1
ATOM 1168 N N . PHE A 1 158 ? -10.361 -3.620 12.758 1.00 88.19 158 PHE A N 1
ATOM 1169 C CA . PHE A 1 158 ? -11.526 -3.996 11.961 1.00 88.19 158 PHE A CA 1
ATOM 1170 C C . PHE A 1 158 ? -11.603 -5.507 11.691 1.00 88.19 158 PHE A C 1
ATOM 1172 O O . PHE A 1 158 ? -12.433 -5.936 10.891 1.00 88.19 158 PHE A O 1
ATOM 1179 N N . GLY A 1 159 ? -10.747 -6.315 12.332 1.00 86.50 159 GLY A N 1
ATOM 1180 C CA . GLY A 1 159 ? -10.654 -7.758 12.087 1.00 86.50 159 GLY A CA 1
ATOM 1181 C C . GLY A 1 159 ? -10.078 -8.104 10.712 1.00 86.50 159 GLY A C 1
ATOM 1182 O O . GLY A 1 159 ? -10.359 -9.173 10.177 1.00 86.50 159 GLY A O 1
ATOM 1183 N N . GLN A 1 160 ? -9.322 -7.182 10.113 1.00 90.00 160 GLN A N 1
ATOM 1184 C CA . GLN A 1 160 ? -8.685 -7.344 8.809 1.00 90.00 160 GLN A CA 1
ATOM 1185 C C . GLN A 1 160 ? -7.161 -7.344 8.961 1.00 90.00 160 GLN A C 1
ATOM 1187 O O . GLN A 1 160 ? -6.628 -6.941 9.991 1.00 90.00 160 GLN A O 1
ATOM 1192 N N . HIS A 1 161 ? -6.459 -7.756 7.909 1.00 92.75 161 HIS A N 1
ATOM 1193 C CA . HIS A 1 161 ? -5.004 -7.659 7.822 1.00 92.75 161 HIS A CA 1
ATOM 1194 C C . HIS A 1 161 ? -4.600 -6.661 6.747 1.00 92.75 161 HIS A C 1
ATOM 1196 O O . HIS A 1 161 ? -5.308 -6.502 5.746 1.00 92.75 161 HIS A O 1
ATOM 1202 N N . ALA A 1 162 ? -3.450 -6.015 6.939 1.00 95.00 162 ALA A N 1
ATOM 1203 C CA . ALA A 1 162 ? -2.869 -5.175 5.904 1.00 95.00 162 ALA A CA 1
ATOM 1204 C C . ALA A 1 162 ? -2.508 -6.038 4.674 1.00 95.00 162 ALA A C 1
ATOM 1206 O O . ALA A 1 162 ? -1.790 -7.034 4.819 1.00 95.00 162 ALA A O 1
ATOM 1207 N N . PRO A 1 163 ? -2.986 -5.680 3.467 1.00 94.19 163 PRO A N 1
ATOM 1208 C CA . PRO A 1 163 ? -2.634 -6.373 2.232 1.00 94.19 163 PRO A CA 1
ATOM 1209 C C . PRO A 1 163 ? -1.120 -6.477 2.019 1.00 94.19 163 PRO A C 1
ATOM 1211 O O . PRO A 1 163 ? -0.407 -5.507 2.237 1.00 94.19 163 PRO A O 1
ATOM 1214 N N . GLU A 1 164 ? -0.638 -7.613 1.517 1.00 93.62 164 GLU A N 1
ATOM 1215 C CA . GLU A 1 164 ? 0.785 -7.820 1.208 1.00 93.62 164 GLU A CA 1
ATOM 1216 C C . GLU A 1 164 ? 1.302 -6.846 0.133 1.00 93.62 164 GLU A C 1
ATOM 1218 O O . GLU A 1 164 ? 0.550 -6.563 -0.809 1.00 93.62 164 GLU A O 1
ATOM 1223 N N . PRO A 1 165 ? 2.556 -6.352 0.219 1.00 92.75 165 PRO A N 1
ATOM 1224 C CA . PRO A 1 165 ? 3.189 -5.577 -0.849 1.00 92.75 165 PRO A CA 1
ATOM 1225 C C . PRO A 1 165 ? 3.239 -6.348 -2.173 1.00 92.75 165 PRO A C 1
ATOM 1227 O O . PRO A 1 165 ? 3.556 -7.538 -2.199 1.00 92.75 165 PRO A O 1
ATOM 1230 N N . LEU A 1 166 ? 2.952 -5.668 -3.284 1.00 90.31 166 LEU A N 1
ATOM 1231 C CA . LEU A 1 166 ? 3.057 -6.258 -4.618 1.00 90.31 166 LEU A CA 1
ATOM 1232 C C . LEU A 1 166 ? 4.521 -6.298 -5.081 1.00 90.31 166 LEU A C 1
ATOM 1234 O O . LEU A 1 166 ? 5.352 -5.476 -4.685 1.00 90.31 166 LEU A O 1
ATOM 1238 N N . ALA A 1 167 ? 4.847 -7.253 -5.953 1.00 85.00 167 ALA A N 1
ATOM 1239 C CA . ALA A 1 167 ? 6.186 -7.361 -6.522 1.00 85.00 167 ALA A CA 1
ATOM 1240 C C . ALA A 1 167 ? 6.529 -6.100 -7.338 1.00 85.00 167 ALA A C 1
ATOM 1242 O O . ALA A 1 167 ? 5.791 -5.724 -8.246 1.00 85.00 167 ALA A O 1
ATOM 1243 N N . GLY A 1 168 ? 7.643 -5.443 -7.001 1.00 83.88 168 GLY A N 1
ATOM 1244 C CA . GLY A 1 168 ? 8.065 -4.189 -7.638 1.00 83.88 168 GLY A CA 1
ATOM 1245 C C . GLY A 1 168 ? 7.290 -2.943 -7.185 1.00 83.88 168 GLY A C 1
ATOM 1246 O O . GLY A 1 168 ? 7.454 -1.875 -7.774 1.00 83.88 168 GLY A O 1
ATOM 1247 N N . GLU A 1 169 ? 6.452 -3.041 -6.148 1.00 87.62 169 GLU A N 1
ATOM 1248 C CA . GLU A 1 169 ? 5.723 -1.893 -5.605 1.00 87.62 169 GLU A CA 1
ATOM 1249 C C . GLU A 1 169 ? 6.676 -0.929 -4.881 1.00 87.62 169 GLU A C 1
ATOM 1251 O O . GLU A 1 169 ? 7.462 -1.316 -4.016 1.00 87.62 169 GLU A O 1
ATOM 1256 N N . ASN A 1 170 ? 6.593 0.358 -5.220 1.00 89.31 170 ASN A N 1
ATOM 1257 C CA . ASN A 1 170 ? 7.320 1.406 -4.507 1.00 89.31 170 ASN A CA 1
ATOM 1258 C C . ASN A 1 170 ? 6.694 1.618 -3.108 1.00 89.31 170 ASN A C 1
ATOM 1260 O O . ASN A 1 170 ? 5.461 1.632 -3.011 1.00 89.31 170 ASN A O 1
ATOM 1264 N N . PRO A 1 171 ? 7.488 1.870 -2.046 1.00 92.06 171 PRO A N 1
ATOM 1265 C CA . PRO A 1 171 ? 6.981 2.226 -0.720 1.00 92.06 171 PRO A CA 1
ATOM 1266 C C . PRO A 1 171 ? 5.825 3.235 -0.693 1.00 92.06 171 PRO A C 1
ATOM 1268 O O . PRO A 1 171 ? 4.861 3.044 0.050 1.00 92.06 171 PRO A O 1
ATOM 1271 N N . ILE A 1 172 ? 5.871 4.289 -1.516 1.00 92.62 172 ILE A N 1
ATOM 1272 C CA . ILE A 1 172 ? 4.793 5.291 -1.536 1.00 92.62 172 ILE A CA 1
ATOM 1273 C C . ILE A 1 172 ? 3.506 4.759 -2.176 1.00 92.62 172 ILE A C 1
ATOM 1275 O O . ILE A 1 172 ? 2.408 5.077 -1.722 1.00 92.62 172 ILE A O 1
ATOM 1279 N N . ALA A 1 173 ? 3.629 3.930 -3.216 1.00 92.62 173 ALA A N 1
ATOM 1280 C CA . ALA A 1 173 ? 2.486 3.309 -3.878 1.00 92.62 173 ALA A CA 1
ATOM 1281 C C . ALA A 1 173 ? 1.793 2.321 -2.931 1.00 92.62 173 ALA A C 1
ATOM 1283 O O . ALA A 1 173 ? 0.568 2.352 -2.798 1.00 92.62 173 ALA A O 1
ATOM 1284 N N . TYR A 1 174 ? 2.590 1.546 -2.192 1.00 95.00 174 TYR A N 1
ATOM 1285 C CA . TYR A 1 174 ? 2.095 0.624 -1.179 1.00 95.00 174 TYR A CA 1
ATOM 1286 C C . TYR A 1 174 ? 1.313 1.341 -0.078 1.00 95.00 174 TYR A C 1
ATOM 1288 O O . TYR A 1 174 ? 0.162 1.000 0.200 1.00 95.00 174 TYR A O 1
ATOM 1296 N N . ARG A 1 175 ? 1.885 2.405 0.494 1.00 95.31 175 ARG A N 1
ATOM 1297 C CA . ARG A 1 175 ? 1.204 3.230 1.501 1.00 95.31 175 ARG A CA 1
ATOM 1298 C C . ARG A 1 175 ? -0.116 3.817 0.994 1.00 95.31 175 ARG A C 1
ATOM 1300 O O . ARG A 1 175 ? -1.126 3.752 1.691 1.00 95.31 175 ARG A O 1
ATOM 1307 N N . LYS A 1 176 ? -0.158 4.318 -0.247 1.00 95.06 176 LYS A N 1
ATOM 1308 C CA . LYS A 1 176 ? -1.402 4.806 -0.878 1.00 95.06 176 LYS A CA 1
ATOM 1309 C C . LYS A 1 176 ? -2.467 3.718 -0.975 1.00 95.06 176 LYS A C 1
ATOM 1311 O O . LYS A 1 176 ? -3.631 3.978 -0.675 1.00 95.06 176 LYS A O 1
ATOM 1316 N N . ARG A 1 177 ? -2.084 2.496 -1.355 1.00 94.75 177 ARG A N 1
ATOM 1317 C CA . ARG A 1 177 ? -3.004 1.352 -1.415 1.00 94.75 177 ARG A CA 1
ATOM 1318 C C . ARG A 1 177 ? -3.552 0.990 -0.033 1.00 94.75 177 ARG A C 1
ATOM 1320 O O . ARG A 1 177 ? -4.754 0.760 0.092 1.00 94.75 177 ARG A O 1
ATOM 1327 N N . LEU A 1 178 ? -2.707 1.009 0.998 1.00 95.81 178 LEU A N 1
ATOM 1328 C CA . LEU A 1 178 ? -3.122 0.786 2.387 1.00 95.81 178 LEU A CA 1
ATOM 1329 C C . LEU A 1 178 ? -4.100 1.863 2.877 1.00 95.81 178 LEU A C 1
ATOM 1331 O O . LEU A 1 178 ? -5.135 1.525 3.456 1.00 95.81 178 LEU A O 1
ATOM 1335 N N . ALA A 1 179 ? -3.802 3.136 2.605 1.00 95.56 179 ALA A N 1
ATOM 1336 C CA . ALA A 1 179 ? -4.655 4.264 2.968 1.00 95.56 179 ALA A CA 1
ATOM 1337 C C . ALA A 1 179 ? -6.016 4.210 2.255 1.00 95.56 179 ALA A C 1
ATOM 1339 O O . ALA A 1 179 ? -7.042 4.404 2.903 1.00 95.56 179 ALA A O 1
ATOM 1340 N N . ASN A 1 180 ? -6.051 3.864 0.961 1.00 95.06 180 ASN A N 1
ATOM 1341 C CA . ASN A 1 180 ? -7.297 3.694 0.200 1.00 95.06 180 ASN A CA 1
ATOM 1342 C C . ASN A 1 180 ? -8.245 2.671 0.851 1.00 95.06 180 ASN A C 1
ATOM 1344 O O . ASN A 1 180 ? -9.453 2.892 0.891 1.00 95.06 180 ASN A O 1
ATOM 1348 N N . GLY A 1 181 ? -7.724 1.571 1.407 1.00 93.06 181 GLY A N 1
ATOM 1349 C CA . GLY A 1 181 ? -8.562 0.566 2.074 1.00 93.06 181 GLY A CA 1
ATOM 1350 C C . GLY A 1 181 ? -9.235 1.069 3.359 1.00 93.06 181 GLY A C 1
ATOM 1351 O O . GLY A 1 181 ? -10.355 0.658 3.670 1.00 93.06 181 GLY A O 1
ATOM 1352 N N . MET A 1 182 ? -8.593 1.997 4.077 1.00 94.19 182 MET A N 1
ATOM 1353 C CA . MET A 1 182 ? -9.119 2.595 5.315 1.00 9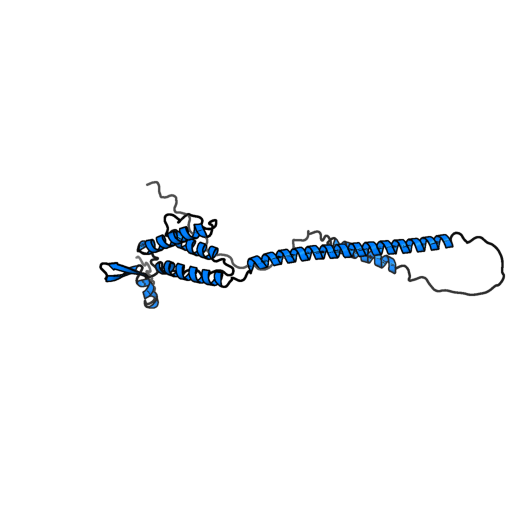4.19 182 MET A CA 1
ATOM 1354 C C . MET A 1 182 ? -9.857 3.920 5.090 1.00 94.19 182 MET A C 1
ATOM 1356 O O . MET A 1 182 ? -10.564 4.395 5.976 1.00 94.19 182 MET A O 1
ATOM 1360 N N . GLN A 1 183 ? -9.755 4.494 3.894 1.00 94.19 183 GLN A N 1
ATOM 1361 C CA . GLN A 1 183 ? -10.305 5.799 3.534 1.00 94.19 183 GLN A CA 1
ATOM 1362 C C . GLN A 1 183 ? -11.813 5.927 3.796 1.00 94.19 183 GLN A C 1
ATOM 1364 O O . GLN A 1 183 ? -12.282 6.999 4.172 1.00 94.19 183 GLN A O 1
ATOM 1369 N N . LYS A 1 184 ? -12.567 4.826 3.677 1.00 92.38 184 LYS A N 1
ATOM 1370 C CA . LYS A 1 184 ? -14.009 4.759 3.981 1.00 92.38 184 LYS A CA 1
ATOM 1371 C C . LYS A 1 184 ? -14.364 5.164 5.418 1.00 92.38 184 LYS A C 1
ATOM 1373 O O . LYS A 1 184 ? -15.503 5.541 5.672 1.00 92.38 184 LYS A O 1
ATOM 1378 N N . HIS A 1 185 ? -13.409 5.083 6.344 1.00 92.06 185 HIS A N 1
ATOM 1379 C CA . HIS A 1 185 ? -13.593 5.463 7.743 1.00 92.06 185 HIS A CA 1
ATOM 1380 C C . HIS A 1 185 ? -13.298 6.944 8.010 1.00 92.06 185 HIS A C 1
ATOM 1382 O O . HIS A 1 185 ? -13.681 7.445 9.060 1.00 92.06 185 HIS A O 1
ATOM 1388 N N . SER A 1 186 ? -12.668 7.653 7.065 1.00 93.38 186 SER A N 1
ATOM 1389 C CA . SER A 1 186 ? -12.420 9.091 7.165 1.00 93.38 186 SER A CA 1
ATOM 1390 C C . SER A 1 186 ? -13.542 9.876 6.479 1.00 93.38 186 SER A C 1
ATOM 1392 O O . SER A 1 186 ? -13.655 9.835 5.251 1.00 93.38 186 SER A O 1
ATOM 1394 N N . PRO A 1 187 ? -14.348 10.667 7.209 1.00 91.38 187 PRO A N 1
ATOM 1395 C CA . PRO A 1 187 ? -15.380 11.501 6.595 1.00 91.38 187 PRO A CA 1
ATOM 1396 C C . PRO A 1 187 ? -14.784 12.519 5.617 1.00 91.38 187 PRO A C 1
ATOM 1398 O O . PRO A 1 187 ? -15.341 12.760 4.545 1.00 91.38 187 PRO A O 1
ATOM 1401 N N . LYS A 1 188 ? -13.617 13.075 5.968 1.00 93.06 188 LYS A N 1
ATOM 1402 C CA . LYS A 1 188 ? -12.933 14.127 5.211 1.00 93.06 188 LYS A CA 1
ATOM 1403 C C . LYS A 1 188 ? -12.337 13.616 3.904 1.00 93.06 188 LYS A C 1
ATOM 1405 O O . LYS A 1 188 ? -12.367 14.328 2.903 1.00 93.06 188 LYS A O 1
ATOM 1410 N N . PHE A 1 189 ? -11.802 12.396 3.913 1.00 92.44 189 PHE A N 1
ATOM 1411 C CA . PHE A 1 189 ? -11.071 11.855 2.773 1.00 92.44 189 PHE A CA 1
ATOM 1412 C C . PHE A 1 189 ? -11.775 10.702 2.067 1.00 92.44 189 PHE A C 1
ATOM 1414 O O . PHE A 1 189 ? -11.256 10.280 1.048 1.00 92.44 189 PHE A O 1
ATOM 1421 N N . SER A 1 190 ? -12.955 10.246 2.502 1.00 92.50 190 SER A N 1
ATOM 1422 C CA . SER A 1 190 ? -13.717 9.127 1.899 1.00 92.50 190 SER A CA 1
ATOM 1423 C C . SER A 1 190 ? -13.847 9.149 0.367 1.00 92.50 190 SER A C 1
ATOM 1425 O O . SER A 1 190 ? -13.922 8.093 -0.251 1.00 92.50 190 SER A O 1
ATOM 1427 N N . LYS A 1 191 ? -13.870 10.339 -0.250 1.00 91.88 191 LYS A N 1
ATOM 1428 C CA . LYS A 1 191 ? -14.011 10.541 -1.707 1.00 91.88 191 LYS A CA 1
ATOM 1429 C C . LYS A 1 191 ? -12.773 11.154 -2.377 1.00 91.88 191 LYS A C 1
ATOM 1431 O O . LYS A 1 191 ? -12.826 11.505 -3.552 1.00 91.88 191 LYS A O 1
ATOM 1436 N N . ALA A 1 192 ? -11.683 11.355 -1.637 1.00 91.69 192 ALA A N 1
ATOM 1437 C CA . ALA A 1 192 ? -10.478 11.991 -2.165 1.00 91.69 192 ALA A CA 1
ATOM 1438 C C . ALA A 1 192 ? -9.678 11.020 -3.049 1.00 91.69 192 ALA A C 1
ATOM 1440 O O . ALA A 1 192 ? -9.585 9.833 -2.755 1.00 91.69 192 ALA A O 1
ATOM 1441 N N . ASN A 1 193 ? -9.043 11.512 -4.113 1.00 91.38 193 ASN A N 1
ATOM 1442 C CA . ASN A 1 193 ? -8.132 10.690 -4.909 1.00 91.38 193 ASN A CA 1
ATOM 1443 C C . ASN A 1 193 ? -6.701 10.800 -4.358 1.00 91.38 193 ASN A C 1
ATOM 1445 O O . ASN A 1 193 ? -6.108 11.877 -4.405 1.00 91.38 193 ASN A O 1
ATOM 1449 N N . LEU A 1 194 ? -6.139 9.691 -3.860 1.00 91.00 194 LEU A N 1
ATOM 1450 C CA . LEU A 1 194 ? -4.786 9.656 -3.283 1.00 91.00 194 LEU A CA 1
ATOM 1451 C C . LEU A 1 194 ? -3.679 9.402 -4.323 1.00 91.00 194 LEU A C 1
ATOM 1453 O O . LEU A 1 194 ? -2.499 9.610 -4.033 1.00 91.00 194 LEU A O 1
ATOM 1457 N N . ALA A 1 195 ? -4.030 8.969 -5.539 1.00 89.19 195 ALA A N 1
ATOM 1458 C CA . ALA A 1 195 ? -3.061 8.635 -6.583 1.00 89.19 195 ALA A CA 1
ATOM 1459 C C . ALA A 1 195 ? -2.125 9.801 -6.973 1.00 89.19 195 ALA A C 1
ATOM 1461 O O . ALA A 1 195 ? -0.911 9.570 -6.992 1.00 89.19 195 ALA A O 1
ATOM 1462 N N . PRO A 1 196 ? -2.612 11.038 -7.220 1.00 91.81 196 PRO A N 1
ATOM 1463 C CA . PRO A 1 196 ? -1.765 12.133 -7.701 1.00 91.81 196 PRO A CA 1
ATOM 1464 C C . PRO A 1 196 ? -0.942 12.822 -6.604 1.00 91.81 196 PRO A C 1
ATOM 1466 O O . PRO A 1 196 ? -0.135 13.689 -6.915 1.00 91.81 196 PRO A O 1
ATOM 1469 N N . LEU A 1 197 ? -1.148 12.481 -5.328 1.00 90.25 197 LEU A N 1
ATOM 1470 C CA . LEU A 1 197 ? -0.502 13.180 -4.218 1.00 90.25 197 LEU A CA 1
ATOM 1471 C C . LEU A 1 197 ? 0.995 12.877 -4.149 1.00 90.25 197 LEU A C 1
ATOM 1473 O O . LEU A 1 197 ? 1.405 11.722 -4.278 1.00 90.25 197 LEU A O 1
ATOM 1477 N N . ASP A 1 198 ? 1.798 13.903 -3.893 1.00 89.50 198 ASP A N 1
ATOM 1478 C CA . ASP A 1 198 ? 3.224 13.733 -3.630 1.00 89.50 198 ASP A CA 1
ATOM 1479 C C . ASP A 1 198 ? 3.480 13.161 -2.222 1.00 89.50 198 ASP A C 1
ATOM 1481 O O . ASP A 1 198 ? 2.609 13.216 -1.351 1.00 89.50 198 ASP A O 1
ATOM 1485 N N . GLY A 1 199 ? 4.663 12.583 -2.002 1.00 86.88 199 GLY A N 1
ATOM 1486 C CA . GLY A 1 199 ? 5.000 11.797 -0.814 1.00 86.88 199 GLY A CA 1
ATOM 1487 C C . GLY A 1 199 ? 4.860 12.541 0.516 1.00 86.88 199 GLY A C 1
ATOM 1488 O O . GLY A 1 199 ? 4.340 11.969 1.476 1.00 86.88 199 GLY A O 1
ATOM 1489 N N . GLU A 1 200 ? 5.271 13.809 0.575 1.00 90.06 200 GLU A N 1
ATOM 1490 C CA . GLU A 1 200 ? 5.191 14.616 1.802 1.00 90.06 200 GLU A CA 1
ATOM 1491 C C . GLU A 1 200 ? 3.744 14.965 2.158 1.00 90.06 200 GLU A C 1
ATOM 1493 O O . GLU A 1 200 ? 3.282 14.679 3.264 1.00 90.06 200 GLU A O 1
ATOM 1498 N N . VAL A 1 201 ? 2.996 15.500 1.186 1.00 91.38 201 VAL A N 1
ATOM 1499 C CA . VAL A 1 201 ? 1.575 15.852 1.345 1.00 91.38 201 VAL A CA 1
ATOM 1500 C C . VAL A 1 201 ? 0.751 14.612 1.687 1.00 91.38 201 VAL A C 1
ATOM 1502 O O . VAL A 1 201 ? -0.125 14.643 2.557 1.00 91.38 201 VAL A O 1
ATOM 1505 N N . PHE A 1 202 ? 1.059 13.492 1.032 1.00 94.81 202 PHE A N 1
ATOM 1506 C CA . PHE A 1 202 ? 0.422 12.218 1.307 1.00 94.81 202 PHE A CA 1
ATOM 1507 C C . PHE A 1 202 ? 0.672 11.752 2.747 1.00 94.81 202 PHE A C 1
ATOM 1509 O O . PHE A 1 202 ? -0.248 11.225 3.359 1.00 94.81 202 PHE A O 1
ATOM 1516 N N . SER A 1 203 ? 1.851 11.985 3.330 1.00 93.81 203 SER A N 1
ATOM 1517 C CA . SER A 1 203 ? 2.163 11.525 4.690 1.00 93.81 203 SER A CA 1
ATOM 1518 C C . SER A 1 203 ? 1.261 12.147 5.763 1.00 93.81 203 SER A C 1
ATOM 1520 O O . SER A 1 203 ? 0.849 11.465 6.706 1.00 93.81 203 SER A O 1
ATOM 1522 N N . THR A 1 204 ? 0.912 13.429 5.620 1.00 94.12 204 THR A N 1
ATOM 1523 C CA . THR A 1 204 ? -0.031 14.102 6.530 1.00 94.12 204 THR A CA 1
ATOM 1524 C C . THR A 1 204 ? -1.447 13.557 6.359 1.00 94.12 204 THR A C 1
ATOM 1526 O O . THR A 1 204 ? -2.139 13.303 7.344 1.00 94.12 204 THR A O 1
ATOM 1529 N N . ILE A 1 205 ? -1.874 13.343 5.112 1.00 95.00 205 ILE A N 1
ATOM 1530 C CA . ILE A 1 205 ? -3.205 12.808 4.799 1.00 95.00 205 ILE A CA 1
ATOM 1531 C C . ILE A 1 205 ? -3.335 11.359 5.279 1.00 95.00 205 ILE A C 1
ATOM 1533 O O . ILE A 1 205 ? -4.341 11.012 5.887 1.00 95.00 205 ILE A O 1
ATOM 1537 N N . GLU A 1 206 ? -2.313 10.532 5.064 1.00 95.12 206 GLU A N 1
ATOM 1538 C CA . GLU A 1 206 ? -2.254 9.149 5.538 1.00 95.12 206 GLU A CA 1
ATOM 1539 C C . GLU A 1 206 ? -2.405 9.087 7.061 1.00 95.12 206 GLU A C 1
ATOM 1541 O O . GLU A 1 206 ? -3.237 8.333 7.566 1.00 95.12 206 GLU A O 1
ATOM 1546 N N . SER A 1 207 ? -1.661 9.927 7.786 1.00 94.94 207 SER A N 1
ATOM 1547 C CA . SER A 1 207 ? -1.744 9.996 9.248 1.00 94.94 207 SER A CA 1
ATOM 1548 C C . SER A 1 207 ? -3.158 10.349 9.717 1.00 94.94 207 SER A C 1
ATOM 1550 O O . SER A 1 207 ? -3.661 9.741 10.660 1.00 94.94 207 SER A O 1
ATOM 1552 N N . GLN A 1 208 ? -3.831 11.282 9.033 1.00 95.44 208 GLN A N 1
ATOM 1553 C CA . GLN A 1 208 ? -5.212 11.641 9.355 1.00 95.44 208 GLN A CA 1
ATOM 1554 C C . GLN A 1 208 ? -6.195 10.510 9.028 1.00 95.44 208 GLN A C 1
ATOM 1556 O O . GLN A 1 208 ? -7.057 10.213 9.846 1.00 95.44 208 GLN A O 1
ATOM 1561 N N . ILE A 1 209 ? -6.057 9.846 7.874 1.00 96.38 209 ILE A N 1
ATOM 1562 C CA . ILE A 1 209 ? -6.920 8.715 7.495 1.00 96.38 209 ILE A CA 1
ATOM 1563 C C . ILE A 1 209 ? -6.818 7.594 8.531 1.00 96.38 209 ILE A C 1
ATOM 1565 O O . ILE A 1 209 ? -7.840 7.046 8.943 1.00 96.38 209 ILE A O 1
ATOM 1569 N N . PHE A 1 210 ? -5.606 7.256 8.975 1.00 96.00 210 PHE A N 1
ATOM 1570 C CA . PHE A 1 210 ? -5.429 6.218 9.985 1.00 96.00 210 PHE A CA 1
ATOM 1571 C C . PHE A 1 210 ? -5.897 6.654 11.374 1.00 96.00 210 PHE A C 1
ATOM 1573 O O . PHE A 1 210 ? -6.478 5.834 12.082 1.00 96.00 210 PHE A O 1
ATOM 1580 N N . ALA A 1 211 ? -5.717 7.920 11.759 1.00 95.56 211 ALA A N 1
ATOM 1581 C CA . ALA A 1 211 ? -6.277 8.445 13.004 1.00 95.56 211 ALA A CA 1
ATOM 1582 C C . ALA A 1 211 ? -7.814 8.358 13.012 1.00 95.56 211 ALA A C 1
ATOM 1584 O O . ALA A 1 211 ? -8.389 7.810 13.954 1.00 95.56 211 ALA A O 1
ATOM 1585 N N . ASP A 1 212 ? -8.460 8.799 11.927 1.00 94.69 212 ASP A N 1
ATOM 1586 C CA . ASP A 1 212 ? -9.913 8.712 11.749 1.00 94.69 212 ASP A CA 1
ATOM 1587 C C . ASP A 1 212 ? -10.384 7.248 11.778 1.00 94.69 212 ASP A C 1
ATOM 1589 O O . ASP A 1 212 ? -11.405 6.927 12.384 1.00 94.69 212 ASP A O 1
ATOM 1593 N N . ALA A 1 213 ? -9.626 6.329 11.169 1.00 93.81 213 ALA A N 1
ATOM 1594 C CA . ALA A 1 213 ? -9.932 4.901 11.195 1.00 93.81 213 ALA A CA 1
ATOM 1595 C C . ALA A 1 213 ? -9.828 4.309 12.612 1.00 93.81 213 ALA A C 1
ATOM 1597 O O . ALA A 1 213 ? -10.705 3.555 13.030 1.00 93.81 213 ALA A O 1
ATOM 1598 N N . VAL A 1 214 ? -8.803 4.671 13.388 1.00 92.31 214 VAL A N 1
ATOM 1599 C CA . VAL A 1 214 ? -8.669 4.243 14.792 1.00 92.31 214 VAL A CA 1
ATOM 1600 C C . VAL A 1 214 ? -9.808 4.793 15.655 1.00 92.31 214 VAL A C 1
ATOM 1602 O O . VAL A 1 214 ? -10.280 4.105 16.561 1.00 92.31 214 VAL A O 1
ATOM 1605 N N . GLU A 1 215 ? -10.269 6.013 15.391 1.00 91.38 215 GLU A N 1
ATOM 1606 C CA . GLU A 1 215 ? -11.431 6.578 16.076 1.00 91.38 215 GLU A CA 1
ATOM 1607 C C . GLU A 1 215 ? -12.725 5.856 15.678 1.00 91.38 215 GLU A C 1
ATOM 1609 O O . GLU A 1 215 ? -13.491 5.434 16.548 1.00 91.38 215 GLU A O 1
ATOM 1614 N N . ALA A 1 216 ? -12.931 5.619 14.380 1.00 90.44 216 ALA A N 1
ATOM 1615 C CA . ALA A 1 216 ? -14.078 4.881 13.862 1.00 90.44 216 ALA A CA 1
ATOM 1616 C C . ALA A 1 216 ? -14.144 3.450 14.415 1.00 90.44 216 ALA A C 1
ATOM 1618 O O . ALA A 1 216 ? -15.235 2.960 14.709 1.00 90.44 216 ALA A O 1
ATOM 1619 N N . SER A 1 217 ? -12.996 2.803 14.645 1.00 87.62 217 SER A N 1
ATOM 1620 C CA . SER A 1 217 ? -12.926 1.463 15.241 1.00 87.62 217 SER A CA 1
ATOM 1621 C C . SER A 1 217 ? -13.377 1.418 16.706 1.00 87.62 217 SER A C 1
ATOM 1623 O O . SER A 1 217 ? -13.466 0.345 17.290 1.00 87.62 217 SER A O 1
ATOM 1625 N N . ARG A 1 218 ? -13.610 2.554 17.369 1.00 84.88 218 ARG A N 1
ATOM 1626 C CA . ARG A 1 218 ? -14.215 2.559 18.713 1.00 84.88 218 ARG A CA 1
ATOM 1627 C C . ARG A 1 218 ? -15.730 2.389 18.643 1.00 84.88 218 ARG A C 1
ATOM 1629 O O . ARG A 1 218 ? -16.350 2.007 19.634 1.00 84.88 218 ARG A O 1
ATOM 1636 N N . ASN A 1 219 ? -16.333 2.661 17.486 1.00 82.06 219 ASN A N 1
ATOM 1637 C CA . ASN A 1 219 ? -17.765 2.542 17.283 1.00 82.06 219 ASN A CA 1
ATOM 1638 C C . ASN A 1 219 ? -18.137 1.112 16.873 1.00 82.06 219 ASN A C 1
ATOM 1640 O O . ASN A 1 219 ? -17.680 0.603 15.853 1.00 82.06 219 ASN A O 1
ATOM 1644 N N . VAL A 1 220 ? -19.022 0.472 17.639 1.00 71.00 220 VAL A N 1
ATOM 1645 C CA . VAL A 1 220 ? -19.486 -0.903 17.391 1.00 71.00 220 VAL A CA 1
ATOM 1646 C C . VAL A 1 220 ? -20.080 -1.063 15.985 1.00 71.00 220 VAL A C 1
ATOM 1648 O O . VAL A 1 220 ? -19.834 -2.082 15.348 1.00 71.00 220 VAL A O 1
ATOM 1651 N N . ALA A 1 221 ? -20.768 -0.043 15.457 1.00 75.88 221 ALA A N 1
ATOM 1652 C CA . ALA A 1 221 ? -21.393 -0.090 14.133 1.00 75.88 221 ALA A CA 1
ATOM 1653 C C . ALA A 1 221 ? -20.391 -0.157 12.964 1.00 75.88 221 ALA A C 1
ATOM 1655 O O . ALA A 1 221 ? -20.766 -0.554 11.865 1.00 75.88 221 ALA A O 1
ATOM 1656 N N . ALA A 1 222 ? -19.128 0.225 13.183 1.00 71.44 222 ALA A N 1
ATOM 1657 C CA . ALA A 1 222 ? -18.098 0.206 12.146 1.00 71.44 222 ALA A CA 1
ATOM 1658 C C . ALA A 1 222 ? -17.474 -1.186 11.922 1.00 71.44 222 ALA A C 1
ATOM 1660 O O . ALA A 1 222 ? -16.700 -1.360 10.979 1.00 71.44 222 ALA A O 1
ATOM 1661 N N . HIS A 1 223 ? -17.787 -2.168 12.775 1.00 75.31 223 HIS A N 1
ATOM 1662 C CA . HIS A 1 223 ? -17.212 -3.512 12.722 1.00 75.31 223 HIS A CA 1
ATOM 1663 C C . HIS A 1 223 ? -18.074 -4.463 11.888 1.00 75.31 223 HIS A C 1
ATOM 1665 O O . HIS A 1 223 ? -19.301 -4.357 11.864 1.00 75.31 223 HIS A O 1
ATOM 1671 N N . SER A 1 224 ? -17.430 -5.439 11.241 1.00 72.56 224 SER A N 1
ATOM 1672 C CA . SER A 1 224 ? -18.152 -6.526 10.576 1.00 72.56 224 SER A CA 1
ATOM 1673 C C . SER A 1 224 ? -18.869 -7.403 11.614 1.00 72.56 224 SER A C 1
ATOM 1675 O O . SER A 1 224 ? -18.238 -7.805 12.594 1.00 72.56 224 SER A O 1
ATOM 1677 N N . PRO A 1 225 ? -20.155 -7.753 11.421 1.00 72.31 225 PRO A N 1
ATOM 1678 C CA . PRO A 1 225 ? -20.884 -8.619 12.350 1.00 72.31 225 PRO A CA 1
ATOM 1679 C C . PRO A 1 225 ? -20.341 -10.057 12.392 1.00 72.31 225 PRO A C 1
ATOM 1681 O O . PRO A 1 225 ? -20.609 -10.775 13.359 1.00 72.31 225 PRO A O 1
ATOM 1684 N N . ASP A 1 226 ? -19.584 -10.460 11.369 1.00 78.56 226 ASP A N 1
ATOM 1685 C CA . ASP A 1 226 ? -19.075 -11.823 11.187 1.00 78.56 226 ASP A CA 1
ATOM 1686 C C . ASP A 1 226 ? -17.772 -12.100 11.941 1.00 78.56 226 ASP A C 1
ATOM 1688 O O . ASP A 1 226 ? -17.305 -13.235 11.950 1.00 78.56 226 ASP A O 1
ATOM 1692 N N . VAL A 1 227 ?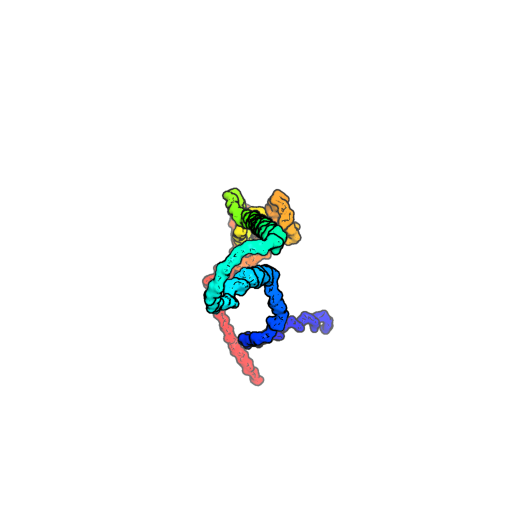 -17.180 -11.091 12.585 1.00 78.38 227 VAL A N 1
ATOM 1693 C CA . VAL A 1 227 ? -15.942 -11.240 13.357 1.00 78.38 227 VAL A CA 1
ATOM 1694 C C . VAL A 1 227 ? -16.167 -10.711 14.767 1.00 78.38 227 VAL A C 1
ATOM 1696 O O . VAL A 1 227 ? -16.666 -9.602 14.947 1.00 78.38 227 VAL A O 1
ATOM 1699 N N . LEU A 1 228 ? -15.807 -11.508 15.778 1.00 83.81 228 LEU A N 1
ATOM 1700 C CA . LEU A 1 228 ? -15.846 -11.067 17.169 1.00 83.81 228 LEU A CA 1
ATOM 1701 C C . LEU A 1 228 ? -14.536 -10.351 17.516 1.00 83.81 228 LEU A C 1
ATOM 1703 O O . LEU A 1 228 ? -13.480 -10.980 17.542 1.00 83.81 228 LEU A O 1
ATOM 1707 N N . MET A 1 229 ? -14.614 -9.056 17.818 1.00 81.31 229 MET A N 1
ATOM 1708 C CA . MET A 1 229 ? -13.447 -8.208 18.069 1.00 81.31 229 MET A CA 1
ATOM 1709 C C . MET A 1 229 ? -13.442 -7.643 19.493 1.00 81.31 229 MET A C 1
ATOM 1711 O O . MET A 1 229 ? -14.473 -7.131 19.939 1.00 81.31 229 MET A O 1
ATOM 1715 N N . PRO A 1 230 ? -12.305 -7.689 20.216 1.00 83.75 230 PRO A N 1
ATOM 1716 C CA . PRO A 1 230 ? -12.172 -7.042 21.514 1.00 83.75 230 PRO A CA 1
ATOM 1717 C C . PRO A 1 230 ? -11.983 -5.526 21.361 1.00 83.75 230 PRO A C 1
ATOM 1719 O O . PRO A 1 230 ? -11.073 -5.046 20.692 1.00 83.75 230 PRO A O 1
ATOM 1722 N N . ILE A 1 231 ? -12.811 -4.768 22.064 1.00 83.31 231 ILE A N 1
ATOM 1723 C CA . ILE A 1 231 ? -12.721 -3.327 22.264 1.00 83.31 231 ILE A CA 1
ATOM 1724 C C . ILE A 1 231 ? -12.279 -3.109 23.708 1.00 83.31 231 ILE A C 1
ATOM 1726 O O . ILE A 1 231 ? -13.042 -3.333 24.650 1.00 83.31 231 ILE A O 1
ATOM 1730 N N . GLN A 1 232 ? -11.030 -2.685 23.879 1.00 82.56 232 GLN A N 1
ATOM 1731 C CA . GLN A 1 232 ? -10.486 -2.338 25.185 1.00 82.56 232 GLN A CA 1
ATOM 1732 C C . GLN A 1 232 ? -10.716 -0.852 25.466 1.00 82.56 232 GLN A C 1
ATOM 1734 O O . GLN A 1 232 ? -10.262 0.008 24.710 1.00 82.56 232 GLN A O 1
ATOM 1739 N N . THR A 1 233 ? -11.407 -0.548 26.560 1.00 83.06 233 THR A N 1
ATOM 1740 C CA . THR A 1 233 ? -11.572 0.809 27.086 1.00 83.06 233 THR A CA 1
ATOM 1741 C C . THR A 1 233 ? -10.950 0.907 28.471 1.00 83.06 233 THR A C 1
ATOM 1743 O O . THR A 1 233 ? -10.959 -0.051 29.242 1.00 83.06 233 THR A O 1
ATOM 1746 N N . VAL A 1 234 ? -10.374 2.067 28.784 1.00 85.81 234 VAL A N 1
ATOM 1747 C CA . VAL A 1 234 ? -9.842 2.362 30.117 1.00 85.81 234 VAL A CA 1
ATOM 1748 C C . VAL A 1 234 ? -10.751 3.400 30.753 1.00 85.81 234 VAL A C 1
ATOM 1750 O O . VAL A 1 234 ? -10.826 4.528 30.274 1.00 85.81 234 VAL A O 1
ATOM 1753 N N . GLU A 1 235 ? -11.446 3.016 31.817 1.00 86.75 235 GLU A N 1
ATOM 1754 C CA . GLU A 1 235 ? -12.306 3.906 32.601 1.00 86.75 235 GLU A CA 1
ATOM 1755 C C . GLU A 1 235 ? -11.809 3.878 34.049 1.00 86.75 235 GLU A C 1
ATOM 1757 O O . GLU A 1 235 ? -11.694 2.813 34.651 1.00 86.75 235 GLU A O 1
ATOM 1762 N N . ASN A 1 236 ? -11.461 5.042 34.610 1.00 90.12 236 ASN A N 1
ATOM 1763 C CA . ASN A 1 236 ? -10.956 5.179 35.987 1.00 90.12 236 ASN A CA 1
ATOM 1764 C C . ASN A 1 236 ? -9.730 4.295 36.314 1.00 90.12 236 ASN A C 1
ATOM 1766 O O . ASN A 1 236 ? -9.583 3.818 37.435 1.00 90.12 236 ASN A O 1
ATOM 1770 N N . GLY A 1 237 ? -8.859 4.050 35.328 1.00 89.88 237 GLY A N 1
ATOM 1771 C CA . GLY A 1 237 ? -7.683 3.180 35.477 1.00 89.88 237 GLY A CA 1
ATOM 1772 C C . GLY A 1 237 ? -7.984 1.677 35.419 1.00 89.88 237 GLY A C 1
ATOM 1773 O O . GLY A 1 237 ? -7.060 0.874 35.507 1.00 89.88 237 GLY A O 1
ATOM 1774 N N . LEU A 1 238 ? -9.249 1.283 35.234 1.00 89.81 238 LEU A N 1
ATOM 1775 C CA . LEU A 1 238 ? -9.653 -0.103 35.017 1.00 89.81 238 LEU A CA 1
ATOM 1776 C C . LEU A 1 238 ? -9.754 -0.399 33.521 1.00 89.81 238 LEU A C 1
ATOM 1778 O O . LEU A 1 238 ? -10.345 0.367 32.757 1.00 89.81 238 LEU A O 1
ATOM 1782 N N . HIS A 1 239 ? -9.199 -1.538 33.115 1.00 88.75 239 HIS A N 1
ATOM 1783 C CA . HIS A 1 239 ? -9.300 -2.041 31.751 1.00 88.75 239 HIS A CA 1
ATOM 1784 C C . HIS A 1 239 ? -10.598 -2.841 31.586 1.00 88.75 239 HIS A C 1
ATOM 1786 O O . HIS A 1 239 ? -10.758 -3.910 32.173 1.00 88.75 239 HIS A O 1
ATOM 1792 N N . PHE A 1 240 ? -11.510 -2.354 30.751 1.00 88.00 240 PHE A N 1
ATOM 1793 C CA . PHE A 1 240 ? -12.711 -3.070 30.335 1.00 88.00 240 PHE A CA 1
ATOM 1794 C C . PHE A 1 240 ? -12.510 -3.615 28.924 1.00 88.00 240 PHE A C 1
ATOM 1796 O O . PHE A 1 240 ? -12.128 -2.880 28.021 1.00 88.00 240 PHE A O 1
ATOM 1803 N N . THR A 1 241 ? -12.791 -4.903 28.718 1.00 88.06 241 THR A N 1
ATOM 1804 C CA . THR A 1 241 ? -12.815 -5.504 27.377 1.00 88.06 241 THR A CA 1
ATOM 1805 C C . THR A 1 241 ? -14.258 -5.819 27.012 1.00 88.0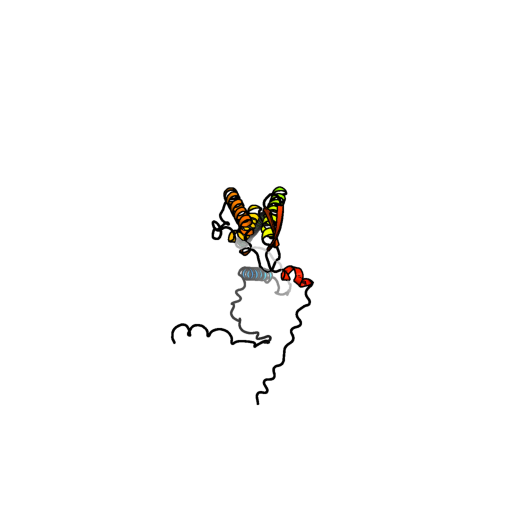6 241 THR A C 1
ATOM 1807 O O . THR A 1 241 ? -14.876 -6.695 27.615 1.00 88.06 241 THR A O 1
ATOM 1810 N N . ARG A 1 242 ? -14.811 -5.093 26.041 1.00 85.19 242 ARG A N 1
ATOM 1811 C CA . ARG A 1 242 ? -16.117 -5.387 25.434 1.00 85.19 242 ARG A CA 1
ATOM 1812 C C . ARG A 1 242 ? -15.883 -6.069 24.099 1.00 85.19 242 ARG A C 1
ATOM 1814 O O . ARG A 1 242 ? -14.946 -5.711 23.407 1.00 85.19 242 ARG A O 1
ATOM 1821 N N . TYR A 1 243 ? -16.723 -7.016 23.714 1.00 84.38 243 TYR A N 1
ATOM 1822 C CA . TYR A 1 243 ? -16.612 -7.642 22.399 1.00 84.38 243 TYR A CA 1
ATOM 1823 C C . TYR A 1 243 ? -17.700 -7.105 21.470 1.00 84.38 243 TYR A C 1
ATOM 1825 O O . TYR A 1 243 ? -18.868 -7.055 21.854 1.00 84.38 243 TYR A O 1
ATOM 1833 N N . ALA A 1 244 ? -17.314 -6.695 20.265 1.00 81.44 244 ALA A N 1
ATOM 1834 C CA . ALA A 1 244 ? -18.225 -6.324 19.186 1.00 81.44 244 ALA A CA 1
ATOM 1835 C C . ALA A 1 244 ? -18.313 -7.460 18.161 1.00 81.44 244 ALA A C 1
ATOM 1837 O O . ALA A 1 244 ? -17.312 -8.123 17.901 1.00 81.44 244 ALA A O 1
ATOM 1838 N N . GLY A 1 245 ? -19.498 -7.677 17.586 1.00 82.38 245 GLY A N 1
ATOM 1839 C CA . GLY A 1 245 ? -19.768 -8.755 16.627 1.00 82.38 245 GLY A CA 1
ATOM 1840 C C . GLY A 1 245 ? -20.659 -9.859 17.196 1.00 82.38 245 GLY A C 1
ATOM 1841 O O . GLY A 1 245 ? -21.156 -9.774 18.322 1.00 82.38 245 GLY A O 1
ATOM 1842 N N . ARG A 1 246 ? -20.910 -10.903 16.399 1.00 84.06 246 ARG A N 1
ATOM 1843 C CA . ARG A 1 246 ? -21.741 -12.036 16.825 1.00 84.06 246 ARG A CA 1
ATOM 1844 C C . ARG A 1 246 ? -20.895 -13.087 17.551 1.00 84.06 246 ARG A C 1
ATOM 1846 O O . ARG A 1 246 ? -19.928 -13.578 16.974 1.00 84.06 246 ARG A O 1
ATOM 1853 N N . PRO A 1 247 ? -21.284 -13.542 18.758 1.00 82.00 247 PRO A N 1
ATOM 1854 C CA . PRO A 1 247 ? -20.598 -14.647 19.434 1.00 82.00 247 PRO A CA 1
ATOM 1855 C C . PRO A 1 247 ? -20.568 -15.945 18.613 1.00 82.00 247 PRO A C 1
ATOM 1857 O O . PRO A 1 247 ? -19.660 -16.754 18.765 1.00 82.00 247 PRO A O 1
ATOM 1860 N N . SER A 1 248 ? -21.531 -16.143 17.707 1.00 82.69 248 SER A N 1
ATOM 1861 C CA . SER A 1 248 ? -21.542 -17.290 16.796 1.00 82.69 248 SER A CA 1
ATOM 1862 C C . SER A 1 248 ? -20.331 -17.334 15.861 1.00 82.69 248 SER A C 1
ATOM 1864 O O . SER A 1 248 ? -19.980 -18.417 15.416 1.00 82.69 248 SER A O 1
ATOM 1866 N N . ALA A 1 249 ? -19.686 -16.197 15.575 1.00 82.25 249 ALA A N 1
ATOM 1867 C CA . ALA A 1 249 ? -18.539 -16.124 14.672 1.00 82.25 249 ALA A CA 1
ATOM 1868 C C . ALA A 1 249 ? -17.363 -16.988 15.151 1.00 82.25 249 ALA A C 1
ATOM 1870 O O . ALA A 1 249 ? -16.863 -17.827 14.409 1.00 82.25 249 ALA A O 1
ATOM 1871 N N . TRP A 1 250 ? -16.957 -16.832 16.413 1.00 82.75 250 TRP A N 1
ATOM 1872 C CA . TRP A 1 250 ? -15.864 -17.626 16.982 1.00 82.75 250 TRP A CA 1
ATOM 1873 C C . TRP A 1 250 ? -16.329 -19.012 17.449 1.00 82.75 250 TRP A C 1
ATOM 1875 O O . TRP A 1 250 ? -15.528 -19.942 17.503 1.00 82.75 250 TRP A O 1
ATOM 1885 N N . MET A 1 251 ? -17.622 -19.172 17.763 1.00 85.88 251 MET A N 1
ATOM 1886 C CA . MET A 1 251 ? -18.200 -20.466 18.134 1.00 85.88 251 MET A CA 1
ATOM 1887 C C . MET A 1 251 ? -18.503 -21.369 16.932 1.00 85.88 251 MET A C 1
ATOM 1889 O O . MET A 1 251 ? -18.785 -22.546 17.134 1.00 85.88 251 MET A O 1
ATOM 1893 N N . ALA A 1 252 ? -18.444 -20.861 15.697 1.00 84.12 252 ALA A N 1
ATOM 1894 C CA . ALA A 1 252 ? -18.817 -21.607 14.495 1.00 84.12 252 ALA A CA 1
ATOM 1895 C C . ALA A 1 252 ? -18.114 -22.976 14.357 1.00 84.12 252 ALA A C 1
ATOM 1897 O O . ALA A 1 252 ? -18.805 -23.938 14.026 1.00 84.12 252 ALA A O 1
ATOM 1898 N N . PRO A 1 253 ? -16.808 -23.131 14.669 1.00 83.88 253 PRO A N 1
ATOM 1899 C CA . PRO A 1 253 ? -16.147 -24.441 14.642 1.00 83.88 253 PRO A CA 1
ATOM 1900 C C . PRO A 1 253 ? -16.619 -25.407 15.741 1.00 83.88 253 PRO A C 1
ATOM 1902 O O . PRO A 1 253 ? -16.434 -26.614 15.617 1.00 83.88 253 PRO A O 1
ATOM 1905 N N . PHE A 1 254 ? -17.202 -24.885 16.823 1.00 86.81 254 PHE A N 1
ATOM 1906 C CA . PHE A 1 254 ? -17.651 -25.652 17.989 1.00 86.81 254 PHE A CA 1
ATOM 1907 C C . PHE A 1 254 ? -19.152 -25.970 17.955 1.00 86.81 254 PHE A C 1
ATOM 1909 O O . PHE A 1 254 ? -19.611 -26.865 18.664 1.00 86.81 254 PHE A O 1
ATOM 1916 N N . MET A 1 255 ? -19.935 -25.241 17.157 1.00 84.81 255 MET A N 1
ATOM 1917 C CA . MET A 1 255 ? -21.363 -25.491 16.995 1.00 84.81 255 MET A CA 1
ATOM 1918 C C . MET A 1 255 ? -21.595 -26.650 16.026 1.00 84.81 255 MET A C 1
ATOM 1920 O O . MET A 1 255 ? -21.046 -26.687 14.925 1.00 84.81 255 MET A O 1
ATOM 1924 N N . ALA A 1 256 ? -22.451 -27.595 16.421 1.00 78.56 256 ALA A N 1
ATOM 1925 C CA . ALA A 1 256 ? -22.903 -28.642 15.517 1.00 78.56 256 ALA A CA 1
ATOM 1926 C C . ALA A 1 256 ? -23.578 -28.002 14.294 1.00 78.56 256 ALA A C 1
ATOM 1928 O O . ALA A 1 256 ? -24.417 -27.108 14.435 1.00 78.56 256 ALA A O 1
ATOM 1929 N N . LYS A 1 257 ? -23.216 -28.461 13.090 1.00 77.56 257 LYS A N 1
ATOM 1930 C CA . LYS A 1 257 ? -23.848 -28.000 11.850 1.00 77.56 257 LYS A CA 1
ATOM 1931 C C . LYS A 1 257 ? -25.361 -28.226 11.977 1.00 77.56 257 LYS A C 1
ATOM 1933 O O . LYS A 1 257 ? -25.754 -29.361 12.256 1.00 77.56 257 LYS A O 1
ATOM 1938 N N . PRO A 1 258 ? -26.212 -27.195 11.814 1.00 71.19 258 PRO A N 1
ATOM 1939 C CA . PRO A 1 258 ? -27.647 -27.370 11.966 1.00 71.19 258 PRO A CA 1
ATOM 1940 C C . PRO A 1 258 ? -28.118 -28.408 10.947 1.00 71.19 258 PRO A C 1
ATOM 1942 O O . PRO A 1 258 ? -27.992 -28.220 9.736 1.00 71.19 258 PRO A O 1
ATOM 1945 N N . MET A 1 259 ? -28.613 -29.537 11.450 1.00 75.56 259 MET A N 1
ATOM 1946 C CA . MET A 1 259 ? -29.226 -30.568 10.625 1.00 75.56 259 MET A CA 1
ATOM 1947 C C . MET A 1 259 ? -30.532 -29.990 10.084 1.00 75.56 259 MET A C 1
ATOM 1949 O O . MET A 1 259 ? -31.492 -29.799 10.828 1.00 75.56 259 MET A O 1
ATOM 1953 N N . GLY A 1 260 ? -30.557 -29.659 8.793 1.00 77.31 260 GLY A N 1
ATOM 1954 C CA . GLY A 1 260 ? -31.767 -29.193 8.127 1.00 77.31 260 GLY A CA 1
ATOM 1955 C C . GLY A 1 260 ? -32.773 -30.334 8.015 1.00 77.31 260 GLY A C 1
ATOM 1956 O O . GLY A 1 260 ? -32.665 -31.165 7.117 1.00 77.31 260 GLY A O 1
ATOM 1957 N N . ILE A 1 261 ? -33.750 -30.387 8.919 1.00 76.56 261 ILE A N 1
ATOM 1958 C CA . ILE A 1 261 ? -34.873 -31.324 8.821 1.00 76.56 261 ILE A CA 1
ATOM 1959 C C . ILE A 1 261 ? -35.927 -30.681 7.912 1.00 76.56 261 ILE A C 1
ATOM 1961 O O . ILE A 1 261 ? -36.548 -29.685 8.278 1.00 76.56 261 ILE A O 1
ATOM 1965 N N . LYS A 1 262 ? -36.125 -31.233 6.709 1.00 78.25 262 LYS A N 1
ATOM 1966 C CA . LYS A 1 262 ? -37.256 -30.870 5.843 1.00 78.25 262 LYS A CA 1
ATOM 1967 C C . LYS A 1 262 ? -38.492 -31.636 6.307 1.00 78.25 262 LYS A C 1
ATOM 1969 O O . LYS A 1 262 ? -38.556 -32.853 6.156 1.00 78.25 262 LYS A O 1
ATOM 1974 N N . PHE A 1 263 ? -39.478 -30.929 6.849 1.00 76.12 263 PHE A N 1
ATOM 1975 C CA . PHE A 1 263 ? -40.794 -31.506 7.098 1.00 76.12 263 PHE A CA 1
ATOM 1976 C C . PHE A 1 263 ? -41.543 -31.620 5.771 1.00 76.12 263 PHE A C 1
ATOM 1978 O O . PHE A 1 263 ? -41.817 -30.614 5.120 1.00 76.12 263 PHE A O 1
ATOM 1985 N N . ASN A 1 264 ? -41.863 -32.847 5.357 1.00 75.31 264 ASN A N 1
ATOM 1986 C CA . ASN A 1 264 ? -42.735 -33.070 4.212 1.00 75.31 264 ASN A CA 1
ATOM 1987 C C . ASN A 1 264 ? -44.189 -32.831 4.640 1.00 75.31 264 ASN A C 1
ATOM 1989 O O . ASN A 1 264 ? -44.869 -33.747 5.103 1.00 75.31 264 ASN A O 1
ATOM 1993 N N . THR A 1 265 ? -44.663 -31.592 4.533 1.00 72.62 265 THR A N 1
ATOM 1994 C CA . THR A 1 265 ? -46.083 -31.280 4.712 1.00 72.62 265 THR A CA 1
ATOM 1995 C C . THR A 1 265 ? -46.829 -31.648 3.433 1.00 72.62 265 THR A C 1
ATOM 1997 O O . THR A 1 265 ? -47.136 -30.789 2.606 1.00 72.62 265 THR A O 1
ATOM 2000 N N . ASN A 1 266 ? -47.113 -32.940 3.254 1.00 63.22 266 ASN A N 1
ATOM 2001 C CA . ASN A 1 266 ? -48.095 -33.387 2.272 1.00 63.22 266 ASN A CA 1
ATOM 2002 C C . ASN A 1 266 ? -49.453 -32.803 2.676 1.00 63.22 266 ASN A C 1
ATOM 2004 O O . ASN A 1 266 ? -50.098 -33.290 3.606 1.00 63.22 266 ASN A O 1
ATOM 2008 N N . ASN A 1 267 ? -49.872 -31.747 1.983 1.00 63.41 267 ASN A N 1
ATOM 2009 C CA . ASN A 1 267 ? -51.185 -31.139 2.124 1.00 63.41 267 ASN A CA 1
ATOM 2010 C C . ASN A 1 267 ? -52.254 -32.104 1.574 1.00 63.41 267 ASN A C 1
ATOM 2012 O O . ASN A 1 267 ? -52.704 -31.972 0.441 1.00 63.41 267 ASN A O 1
ATOM 2016 N N . ARG A 1 268 ? -52.627 -33.124 2.358 1.00 58.34 268 ARG A N 1
ATOM 2017 C CA . ARG A 1 268 ? -53.906 -33.833 2.204 1.00 58.34 268 ARG A CA 1
ATOM 2018 C C . ARG A 1 268 ? -54.950 -33.044 2.989 1.00 58.34 268 ARG A C 1
ATOM 2020 O O . ARG A 1 268 ? -55.284 -33.401 4.114 1.00 58.34 268 ARG A O 1
ATOM 2027 N N . ALA A 1 269 ? -55.394 -31.937 2.406 1.00 57.91 269 ALA A N 1
ATOM 2028 C CA . ALA A 1 269 ? -56.648 -31.319 2.796 1.00 57.91 269 ALA A CA 1
ATOM 2029 C C . ALA A 1 269 ? -57.785 -32.079 2.097 1.00 57.91 269 ALA A C 1
ATOM 2031 O O . ALA A 1 269 ? -57.699 -32.368 0.902 1.00 57.91 269 ALA A O 1
ATOM 2032 N N . SER A 1 270 ? -58.749 -32.469 2.925 1.00 47.97 270 SER A N 1
ATOM 2033 C CA . SER A 1 270 ? -59.967 -33.233 2.663 1.00 47.97 270 SER A CA 1
ATOM 2034 C C . SER A 1 270 ? -60.885 -32.649 1.596 1.00 47.97 270 SER A C 1
ATOM 2036 O O . SER A 1 270 ? -60.870 -31.410 1.419 1.00 47.97 270 SER A O 1
#

pLDDT: mean 71.66, std 22.37, range [24.11, 96.38]

Secondary structure (DSSP, 8-state):
--SSSSS------------------------------HHHHHHHHHHHHHHHHHSSSS---------------------SHHHHHHHHHHHHHHHHHHHHHHHHHHHHHHHHHHHHHHHHHHHHHHHHHHHHS-PPPHHHHHHHHHHHHHHHHHHGGGT--PPPPPTT--HHHHHHHHHHHHGGG-TTTTT---TT--HHHHHHHHHHHHHHHHHHTTSGGGS-TTS-EEEEEEETTEEEEEEES-THHHHTTTSPP-------------

Sequence (270 aa):
MSEVDKMLDAETTADSAVGDAACDPMEKRADQNEEMPVWADAMMKRMDAMEARFGDKGNAAAEAPAVAADAPVMSADATEEEHNAGERAAGAAEEKDKIEREDAKAYADAAAAMQRTMQAKIAALEAQITKAVKPLTYEERNALSAARSYADAVYQRFGQHAPEPLAGENPIAYRKRLANGMQKHSPKFSKANLAPLDGEVFSTIESQIFADAVEASRNVAAHSPDVLMPIQTVENGLHFTRYAGRPSAWMAPFMAKPMGIKFNTNNRAS